Protein AF-A0A7W0LQ30-F1 (afdb_monomer_lite)

Structure (mmCIF, N/CA/C/O backbone):
data_AF-A0A7W0LQ30-F1
#
_entry.id   AF-A0A7W0LQ30-F1
#
loop_
_atom_site.group_PDB
_atom_site.id
_atom_site.type_symbol
_atom_site.label_atom_id
_atom_site.label_alt_id
_atom_site.label_comp_id
_atom_site.label_asym_id
_atom_site.label_entity_id
_atom_site.label_seq_id
_atom_site.pdbx_PDB_ins_code
_atom_site.Cartn_x
_atom_site.Cartn_y
_atom_site.Cartn_z
_atom_site.occupancy
_atom_site.B_iso_or_equiv
_atom_site.auth_seq_id
_atom_site.auth_comp_id
_atom_site.auth_asym_id
_atom_site.auth_atom_id
_atom_site.pdbx_PDB_model_num
ATOM 1 N N . MET A 1 1 ? -20.962 -9.482 5.227 1.00 60.53 1 MET A N 1
ATOM 2 C CA . MET A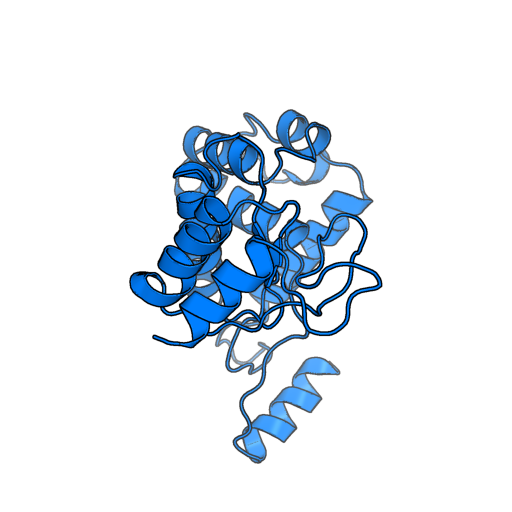 1 1 ? -21.594 -10.807 5.465 1.00 60.53 1 MET A CA 1
ATOM 3 C C . MET A 1 1 ? -21.021 -11.919 4.584 1.00 60.53 1 MET A C 1
ATOM 5 O O . MET A 1 1 ? -20.626 -12.926 5.150 1.00 60.53 1 MET A O 1
ATOM 9 N N . LEU A 1 2 ? -20.911 -11.762 3.255 1.00 69.75 2 LEU A N 1
ATOM 10 C CA . LEU A 1 2 ? -20.383 -12.829 2.376 1.00 69.75 2 LEU A CA 1
ATOM 11 C C . LEU A 1 2 ? -18.921 -13.218 2.670 1.00 69.75 2 LEU A C 1
ATOM 13 O O . LEU A 1 2 ? -18.621 -14.404 2.761 1.00 69.75 2 LEU A O 1
ATOM 17 N N . LEU A 1 3 ? -18.034 -12.238 2.892 1.00 77.44 3 LEU A N 1
ATOM 18 C CA . LEU A 1 3 ? -16.616 -12.509 3.174 1.00 77.44 3 LEU A CA 1
ATOM 19 C C . LEU A 1 3 ? -16.414 -13.302 4.477 1.00 77.44 3 LEU A C 1
ATOM 21 O O . LEU A 1 3 ? -15.612 -14.227 4.512 1.00 77.44 3 LEU A O 1
ATOM 25 N N . ARG A 1 4 ? -17.193 -12.994 5.523 1.00 88.50 4 ARG A N 1
ATOM 26 C CA . ARG A 1 4 ? -17.142 -13.726 6.796 1.00 88.50 4 ARG A CA 1
ATOM 27 C C . ARG A 1 4 ? -17.578 -15.177 6.634 1.00 88.50 4 ARG A C 1
ATOM 29 O O . ARG A 1 4 ? -16.852 -16.057 7.060 1.00 88.50 4 ARG A O 1
ATOM 36 N N . ALA A 1 5 ? -18.701 -15.427 5.959 1.00 90.25 5 ALA A N 1
ATOM 37 C CA . ALA A 1 5 ? -19.179 -16.791 5.743 1.00 90.25 5 ALA A CA 1
ATOM 38 C C . ALA A 1 5 ? -18.149 -17.656 4.991 1.00 90.25 5 ALA A C 1
ATOM 40 O O . ALA A 1 5 ? -17.922 -18.806 5.358 1.00 90.25 5 ALA A O 1
ATOM 41 N N . ALA A 1 6 ? -17.489 -17.095 3.971 1.00 89.81 6 ALA A N 1
ATOM 42 C CA . ALA A 1 6 ? -16.410 -17.784 3.265 1.00 89.81 6 ALA A CA 1
ATOM 43 C C . ALA A 1 6 ? -15.193 -18.036 4.175 1.00 89.81 6 ALA A C 1
ATOM 45 O O . ALA A 1 6 ? -14.656 -19.145 4.184 1.00 89.81 6 ALA A O 1
ATOM 46 N N . ALA A 1 7 ? -14.794 -17.037 4.969 1.00 92.44 7 ALA A N 1
ATOM 47 C CA . ALA A 1 7 ? -13.693 -17.166 5.917 1.00 92.44 7 ALA A CA 1
ATOM 48 C C . ALA A 1 7 ? -13.980 -18.221 7.000 1.00 92.44 7 ALA A C 1
ATOM 50 O O . ALA A 1 7 ? -13.115 -19.035 7.305 1.00 92.44 7 ALA A O 1
ATOM 51 N N . ASP A 1 8 ? -15.201 -18.270 7.535 1.00 92.62 8 ASP A N 1
ATOM 52 C CA . ASP A 1 8 ? -15.619 -19.257 8.535 1.00 92.62 8 ASP A CA 1
ATOM 53 C C . ASP A 1 8 ? -15.497 -20.688 7.988 1.00 92.62 8 ASP A C 1
ATOM 55 O O . ASP A 1 8 ? -14.924 -21.561 8.642 1.00 92.62 8 ASP A O 1
ATOM 59 N N . VAL A 1 9 ? -15.972 -20.928 6.758 1.00 94.69 9 VAL A N 1
ATOM 60 C CA . VAL A 1 9 ? -15.846 -22.237 6.095 1.00 94.69 9 VAL A CA 1
ATOM 61 C C . VAL A 1 9 ? -14.379 -22.620 5.914 1.00 94.69 9 VAL A C 1
ATOM 63 O O . VAL A 1 9 ? -13.991 -23.738 6.253 1.00 94.69 9 VAL A O 1
ATOM 66 N N . ALA A 1 10 ? -13.553 -21.706 5.410 1.00 94.94 10 ALA A N 1
ATOM 67 C CA . ALA A 1 10 ? -12.134 -21.966 5.204 1.00 94.94 10 ALA A CA 1
ATOM 68 C C . ALA A 1 10 ? -11.396 -22.245 6.526 1.00 94.94 10 ALA A C 1
ATOM 70 O O . ALA A 1 10 ? -10.619 -23.197 6.595 1.00 94.94 10 ALA A O 1
ATOM 71 N N . ASN A 1 11 ? -11.716 -21.522 7.604 1.00 93.12 11 ASN A N 1
ATOM 72 C CA . ASN A 1 11 ? -11.158 -21.770 8.934 1.00 93.12 11 ASN A CA 1
ATOM 73 C C . ASN A 1 11 ? -11.542 -23.151 9.488 1.00 93.12 11 ASN A C 1
ATOM 75 O O . ASN A 1 11 ? -10.683 -23.846 10.034 1.00 93.12 11 ASN A O 1
ATOM 79 N N . VAL A 1 12 ? -12.789 -23.606 9.296 1.00 95.69 12 VAL A N 1
ATOM 80 C CA . VAL A 1 12 ? -13.204 -24.983 9.645 1.00 95.69 12 VAL A CA 1
ATOM 81 C C . VAL A 1 12 ? -12.373 -26.020 8.881 1.00 95.69 12 VAL A C 1
ATOM 83 O O . VAL A 1 12 ? -12.000 -27.051 9.441 1.00 95.69 12 VAL A O 1
ATOM 86 N N . GLN A 1 13 ? -12.034 -25.728 7.624 1.00 96.88 13 GLN A N 1
ATOM 87 C CA . GLN A 1 13 ? -11.177 -26.571 6.784 1.00 96.88 13 GLN A CA 1
ATOM 88 C C . GLN A 1 13 ? -9.672 -26.354 7.021 1.00 96.88 13 GLN A C 1
ATOM 90 O O . GLN A 1 13 ? -8.858 -27.004 6.368 1.00 96.88 13 GLN A O 1
ATOM 95 N N . LYS A 1 14 ? -9.285 -25.472 7.956 1.00 95.94 14 LYS A N 1
ATOM 96 C CA . LYS A 1 14 ? -7.890 -25.079 8.230 1.00 95.94 14 LYS A CA 1
ATOM 97 C C . LYS A 1 14 ? -7.154 -24.539 6.996 1.00 95.94 14 LYS A C 1
ATOM 99 O O . LYS A 1 14 ? -5.944 -24.714 6.864 1.00 95.94 14 LYS A O 1
ATOM 104 N N . VAL A 1 15 ? -7.884 -23.892 6.093 1.00 96.06 15 VAL A N 1
ATOM 105 C CA . VAL A 1 15 ? -7.336 -23.226 4.911 1.00 96.06 15 VAL A CA 1
ATOM 106 C C . VAL A 1 15 ? -7.083 -21.758 5.262 1.00 96.06 15 VAL A C 1
ATOM 108 O O . VAL A 1 15 ? -8.028 -21.086 5.678 1.00 96.06 15 VAL A O 1
ATOM 111 N N . PRO A 1 16 ? -5.848 -21.242 5.108 1.00 93.94 16 PRO A N 1
ATOM 112 C CA . PRO A 1 16 ? -5.571 -19.826 5.312 1.00 93.94 16 PRO A CA 1
ATOM 113 C C . PRO A 1 16 ? -6.387 -18.938 4.370 1.00 93.94 16 PRO A C 1
ATOM 115 O O . PRO A 1 16 ? -6.557 -19.256 3.193 1.00 93.94 16 PRO A O 1
ATOM 118 N N . VAL A 1 17 ? -6.867 -17.807 4.883 1.00 94.00 17 VAL A N 1
ATOM 119 C CA . VAL A 1 17 ? -7.739 -16.877 4.150 1.00 94.00 17 VAL A CA 1
ATOM 120 C C . VAL A 1 17 ? -7.108 -15.500 4.091 1.00 94.00 17 VAL A C 1
ATOM 122 O O . VAL A 1 17 ? -6.544 -15.017 5.073 1.00 94.00 17 VAL A O 1
ATOM 125 N N . THR A 1 18 ? -7.269 -14.835 2.957 1.00 94.88 18 THR A N 1
ATOM 126 C CA . THR A 1 18 ? -6.961 -13.417 2.806 1.00 94.88 18 THR A CA 1
ATOM 127 C C . THR A 1 18 ? -8.041 -12.722 1.977 1.00 94.88 18 THR A C 1
ATOM 129 O O . THR A 1 18 ? -8.907 -13.377 1.391 1.00 94.88 18 THR A O 1
ATOM 132 N N . ASN A 1 19 ? -8.036 -11.392 1.968 1.00 93.75 19 ASN A N 1
ATOM 133 C CA . ASN A 1 19 ? -8.879 -10.591 1.087 1.00 93.75 19 ASN A CA 1
ATOM 134 C C . ASN A 1 19 ? -8.366 -10.633 -0.363 1.00 93.75 19 ASN A C 1
ATOM 136 O O . ASN A 1 19 ? -7.244 -11.044 -0.637 1.00 93.75 19 ASN A O 1
ATOM 140 N N . GLY A 1 20 ? -9.173 -10.144 -1.305 1.00 91.19 20 GLY A N 1
ATOM 141 C CA . GLY A 1 20 ? -8.806 -10.126 -2.726 1.00 91.19 20 GLY A CA 1
ATOM 142 C C . GLY A 1 20 ? -7.646 -9.196 -3.101 1.00 91.19 20 GLY A C 1
ATOM 143 O O . GLY A 1 20 ? -7.251 -9.214 -4.256 1.00 91.19 20 GLY A O 1
ATOM 144 N N . GLY A 1 21 ? -7.110 -8.422 -2.151 1.00 93.75 21 GLY A N 1
ATOM 145 C CA . GLY A 1 21 ? -6.163 -7.336 -2.402 1.00 93.75 21 GLY A CA 1
ATOM 146 C C . GLY A 1 21 ? -6.746 -5.970 -2.085 1.00 93.75 21 GLY A C 1
ATOM 147 O O . GLY A 1 21 ? -7.850 -5.649 -2.517 1.00 93.75 21 GLY A O 1
ATOM 148 N N . ILE A 1 22 ? -6.041 -5.182 -1.277 1.00 95.69 22 ILE A N 1
ATOM 149 C CA . ILE A 1 22 ? -6.306 -3.748 -1.140 1.00 95.69 22 ILE A CA 1
ATOM 150 C C . ILE A 1 22 ? -5.388 -3.027 -2.126 1.00 95.69 22 ILE A C 1
ATOM 152 O O . ILE A 1 22 ? -4.166 -3.124 -2.008 1.00 95.69 22 ILE A O 1
ATOM 156 N N . ASP A 1 23 ? -5.977 -2.304 -3.078 1.00 94.12 23 ASP A N 1
ATOM 157 C CA . ASP A 1 23 ? -5.233 -1.518 -4.064 1.00 94.12 23 ASP A CA 1
ATOM 158 C C . ASP A 1 23 ? -4.270 -0.517 -3.400 1.00 94.12 23 ASP A C 1
ATOM 160 O O . ASP A 1 23 ? -4.530 0.000 -2.309 1.00 94.12 23 ASP A O 1
ATOM 164 N N . ARG A 1 24 ? -3.201 -0.144 -4.119 1.00 92.88 24 ARG A N 1
ATOM 165 C CA . ARG A 1 24 ? -2.180 0.812 -3.652 1.00 92.88 24 ARG A CA 1
ATOM 166 C C . ARG A 1 24 ? -2.768 2.131 -3.136 1.00 92.88 24 ARG A C 1
ATOM 168 O O . ARG A 1 24 ? -2.352 2.626 -2.095 1.00 92.88 24 ARG A O 1
ATOM 175 N N . GLN A 1 25 ? -3.728 2.720 -3.855 1.00 95.00 25 GLN A N 1
ATOM 176 C CA . GLN A 1 25 ? -4.285 4.030 -3.494 1.00 95.00 25 GLN A CA 1
ATOM 177 C C . GLN A 1 25 ? -5.007 4.022 -2.130 1.00 95.00 25 GLN A C 1
ATOM 179 O O . GLN A 1 25 ? -4.651 4.846 -1.287 1.00 95.00 25 GLN A O 1
ATOM 184 N N . PRO A 1 26 ? -6.018 3.166 -1.876 1.00 97.00 26 PRO A N 1
ATOM 185 C CA . PRO A 1 26 ? -6.699 3.153 -0.585 1.00 97.00 26 PRO A CA 1
ATOM 186 C C . PRO A 1 26 ? -5.778 2.782 0.580 1.00 97.00 26 PRO A C 1
ATOM 188 O O . PRO A 1 26 ? -5.894 3.414 1.629 1.00 97.00 26 PRO A O 1
ATOM 191 N N . ILE A 1 27 ? -4.841 1.835 0.407 1.00 97.50 27 ILE A N 1
ATOM 192 C CA . ILE A 1 27 ? -3.918 1.494 1.497 1.00 97.50 27 ILE A CA 1
ATOM 193 C C . ILE A 1 27 ? -2.959 2.647 1.805 1.00 97.50 27 ILE A C 1
ATOM 195 O O . ILE A 1 27 ? -2.804 3.005 2.967 1.00 97.50 27 ILE A O 1
ATOM 199 N N . ALA A 1 28 ? -2.404 3.306 0.783 1.00 97.31 28 ALA A N 1
ATOM 200 C CA . ALA A 1 28 ? -1.516 4.446 0.980 1.00 97.31 28 ALA A CA 1
ATOM 201 C C . ALA A 1 28 ? -2.232 5.634 1.646 1.00 97.31 28 ALA 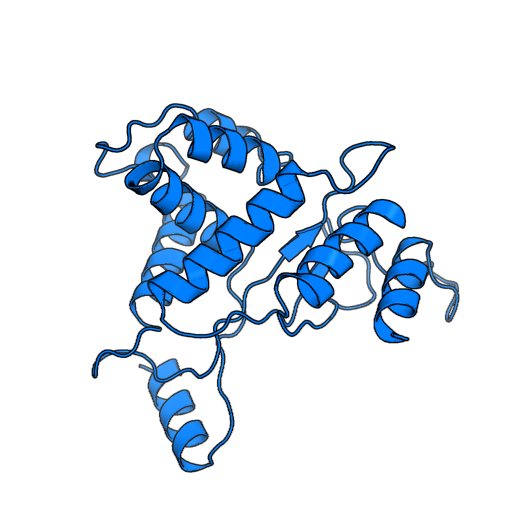A C 1
ATOM 203 O O . ALA A 1 28 ? -1.655 6.288 2.509 1.00 97.31 28 ALA A O 1
ATOM 204 N N . LEU A 1 29 ? -3.496 5.906 1.302 1.00 98.31 29 LEU A N 1
ATOM 205 C CA . LEU A 1 29 ? -4.273 6.969 1.955 1.00 98.31 29 LEU A CA 1
ATOM 206 C C . LEU A 1 29 ? -4.561 6.660 3.430 1.00 98.31 29 LEU A C 1
ATOM 208 O O . LEU A 1 29 ? -4.448 7.549 4.275 1.00 98.31 29 LEU A O 1
ATOM 212 N N . ALA A 1 30 ? -4.879 5.405 3.751 1.00 98.25 30 ALA A N 1
ATOM 213 C CA . ALA A 1 30 ? -5.071 4.967 5.129 1.00 98.25 30 ALA A CA 1
ATOM 214 C C . ALA A 1 30 ? -3.762 5.052 5.939 1.00 98.25 30 ALA A C 1
ATOM 216 O O . ALA A 1 30 ? -3.756 5.617 7.034 1.00 98.25 30 ALA A O 1
ATOM 217 N N . THR A 1 31 ? -2.638 4.596 5.372 1.00 98.56 31 THR A N 1
ATOM 218 C CA . THR A 1 31 ? -1.304 4.726 5.981 1.00 98.56 31 THR A CA 1
ATOM 219 C C . THR A 1 31 ? -0.929 6.188 6.202 1.00 98.56 31 THR A C 1
ATOM 221 O O . THR A 1 31 ? -0.510 6.551 7.297 1.00 98.56 31 THR A O 1
ATOM 224 N N . TRP A 1 32 ? -1.137 7.057 5.209 1.00 98.50 32 TRP A N 1
ATOM 225 C CA . TRP A 1 32 ? -0.911 8.494 5.357 1.00 98.50 32 TRP A CA 1
ATOM 226 C C . TRP A 1 32 ? -1.719 9.081 6.520 1.00 98.50 32 TRP A C 1
ATOM 228 O O . TRP A 1 32 ? -1.193 9.855 7.321 1.00 98.50 32 TRP A O 1
ATOM 238 N N . ASN A 1 33 ? -2.993 8.702 6.642 1.00 98.38 33 ASN A N 1
ATOM 239 C CA . ASN A 1 33 ? -3.859 9.199 7.703 1.00 98.38 33 ASN A CA 1
ATOM 240 C C . ASN A 1 33 ? -3.419 8.718 9.088 1.00 98.38 33 ASN A C 1
ATOM 242 O O . ASN A 1 33 ? -3.555 9.454 10.068 1.00 98.38 33 ASN A O 1
ATOM 246 N N . ASP A 1 34 ? -2.902 7.495 9.187 1.00 98.12 34 ASP A N 1
ATOM 247 C CA . ASP A 1 34 ? -2.256 7.017 10.401 1.00 98.12 34 ASP A CA 1
ATOM 248 C C . ASP A 1 34 ? -1.011 7.839 10.730 1.00 98.12 34 ASP A C 1
ATOM 250 O O . ASP A 1 34 ? -0.993 8.496 11.770 1.00 98.12 34 ASP A O 1
ATOM 254 N N . LEU A 1 35 ? -0.048 7.922 9.807 1.00 98.50 35 LEU A N 1
ATOM 255 C CA . LEU A 1 35 ? 1.189 8.691 9.970 1.00 98.50 35 LEU A CA 1
ATOM 256 C C . LEU A 1 35 ? 0.914 10.134 10.395 1.00 98.50 35 LEU A C 1
ATOM 258 O O . LEU A 1 35 ? 1.534 10.637 11.333 1.00 98.50 35 LEU A O 1
ATOM 262 N N . ARG A 1 36 ? -0.060 10.792 9.757 1.00 98.12 36 ARG A N 1
ATOM 263 C CA . ARG A 1 36 ? -0.469 12.158 10.094 1.00 98.12 36 ARG A CA 1
ATOM 264 C C . ARG A 1 36 ? -0.884 12.258 11.562 1.00 98.12 36 ARG A C 1
ATOM 266 O O . ARG A 1 36 ? -0.475 13.200 12.236 1.00 98.12 36 ARG A O 1
ATOM 273 N N . ARG A 1 37 ? -1.680 11.304 12.059 1.00 97.44 37 ARG A N 1
ATOM 274 C CA . ARG A 1 37 ? -2.207 11.290 13.435 1.00 97.44 37 ARG A CA 1
ATOM 275 C C . ARG A 1 37 ? -1.172 10.849 14.471 1.00 97.44 37 ARG A C 1
ATOM 277 O O . ARG A 1 37 ? -1.201 11.359 15.587 1.00 97.44 37 ARG A O 1
ATOM 284 N N . THR A 1 38 ? -0.291 9.911 14.127 1.00 97.50 38 THR A N 1
ATOM 285 C CA . THR A 1 38 ? 0.595 9.223 15.084 1.00 97.50 38 THR A CA 1
ATOM 286 C C . THR A 1 38 ? 2.025 9.759 15.080 1.00 97.50 38 THR A C 1
ATOM 288 O O . THR A 1 38 ? 2.671 9.794 16.126 1.00 97.50 38 THR A O 1
ATOM 291 N N . ARG A 1 39 ? 2.522 10.211 13.924 1.00 97.50 39 ARG A N 1
ATOM 292 C CA . ARG A 1 39 ? 3.910 10.667 13.717 1.00 97.50 39 ARG A CA 1
ATOM 293 C C . ARG A 1 39 ? 4.018 12.127 13.266 1.00 97.50 39 ARG A C 1
ATOM 295 O O . ARG A 1 39 ? 5.113 12.684 13.268 1.00 97.50 39 ARG A O 1
ATOM 302 N N . GLY A 1 40 ? 2.889 12.759 12.953 1.00 96.44 40 GLY A N 1
ATOM 303 C CA . GLY A 1 40 ? 2.782 14.176 12.616 1.00 96.44 40 GLY A CA 1
ATOM 304 C C . GLY A 1 40 ? 2.820 14.462 11.114 1.00 96.44 40 GLY A C 1
ATOM 305 O O . GLY A 1 40 ? 3.181 13.621 10.293 1.00 96.44 40 GLY A O 1
ATOM 306 N N . THR A 1 41 ? 2.440 15.690 10.754 1.00 97.50 41 THR A N 1
ATOM 307 C CA . THR A 1 41 ? 2.225 16.106 9.358 1.00 97.50 41 THR A CA 1
ATOM 308 C C . THR A 1 41 ? 3.473 16.013 8.487 1.00 97.50 41 THR A C 1
ATOM 310 O O . THR A 1 41 ? 3.352 15.594 7.350 1.00 97.50 41 THR A O 1
ATOM 313 N N . ALA A 1 42 ? 4.666 16.331 9.002 1.00 97.12 42 ALA A N 1
ATOM 314 C CA . ALA A 1 42 ? 5.888 16.288 8.191 1.00 97.12 42 ALA A CA 1
ATOM 315 C C . ALA A 1 42 ? 6.187 14.873 7.659 1.00 97.12 42 ALA A C 1
ATOM 317 O O . ALA A 1 42 ? 6.391 14.698 6.464 1.00 97.12 42 ALA A O 1
ATOM 318 N N . VAL A 1 43 ? 6.111 13.855 8.527 1.00 96.88 43 VAL A N 1
ATOM 319 C CA . VAL A 1 43 ? 6.311 12.446 8.136 1.00 96.88 43 VAL A CA 1
ATOM 320 C C . VAL A 1 43 ? 5.242 12.002 7.136 1.00 96.88 43 VAL A C 1
ATOM 322 O O . VAL A 1 43 ? 5.532 11.299 6.172 1.00 96.88 43 VAL A O 1
ATOM 325 N N . ALA A 1 44 ? 3.997 12.425 7.350 1.00 97.81 44 ALA A N 1
ATOM 326 C CA . ALA A 1 44 ? 2.904 12.115 6.440 1.00 97.81 44 ALA A CA 1
ATOM 327 C C . ALA A 1 44 ? 3.092 12.788 5.066 1.00 97.81 44 ALA A C 1
ATOM 329 O O . ALA A 1 44 ? 2.838 12.172 4.034 1.00 97.81 44 ALA A O 1
ATOM 330 N N . ASP A 1 45 ? 3.567 14.030 5.026 1.00 96.69 45 ASP A N 1
ATOM 331 C CA . ASP A 1 45 ? 3.824 14.755 3.782 1.00 96.69 45 ASP A CA 1
ATOM 332 C C . ASP A 1 45 ? 4.967 14.115 2.981 1.00 96.69 45 ASP A C 1
ATOM 334 O O . ASP A 1 45 ? 4.828 13.939 1.768 1.00 96.69 45 ASP A O 1
ATOM 338 N N . ASP A 1 46 ? 6.042 13.685 3.649 1.00 95.00 46 ASP A N 1
ATOM 339 C CA . ASP A 1 46 ? 7.139 12.937 3.019 1.00 95.00 46 ASP A CA 1
ATOM 340 C C . ASP A 1 46 ? 6.631 11.621 2.406 1.00 95.00 46 ASP A C 1
ATOM 342 O O . ASP A 1 46 ? 6.949 11.290 1.259 1.00 95.00 46 ASP A O 1
ATOM 346 N N . PHE A 1 47 ? 5.749 10.913 3.118 1.00 95.94 47 PHE A N 1
ATOM 347 C CA . PHE A 1 47 ? 5.093 9.714 2.601 1.00 95.94 47 PHE A CA 1
ATOM 348 C C . PHE A 1 47 ? 4.262 10.004 1.337 1.00 95.94 47 PHE A C 1
ATOM 350 O O . PHE A 1 47 ? 4.361 9.264 0.356 1.00 95.94 47 PHE A O 1
ATOM 357 N N . LEU A 1 48 ? 3.486 11.100 1.294 1.00 95.06 48 LEU A N 1
ATOM 358 C CA . LEU A 1 48 ? 2.728 11.481 0.087 1.00 95.06 48 LEU A CA 1
ATOM 359 C C . LEU A 1 48 ? 3.641 11.728 -1.117 1.00 95.06 48 LEU A C 1
ATOM 361 O O . LEU A 1 48 ? 3.259 11.417 -2.247 1.00 95.06 48 LEU A O 1
ATOM 365 N N . VAL A 1 49 ? 4.817 12.322 -0.890 1.00 91.38 49 VAL A N 1
ATOM 366 C CA . VAL A 1 49 ? 5.801 12.583 -1.948 1.00 91.38 49 VAL A CA 1
ATOM 367 C C . VAL A 1 49 ? 6.309 11.277 -2.553 1.00 91.38 49 VAL A C 1
ATOM 369 O O . VAL A 1 49 ? 6.452 11.213 -3.774 1.00 91.38 49 VAL A O 1
ATOM 372 N N . ALA A 1 50 ? 6.541 10.255 -1.728 1.00 89.56 50 ALA A N 1
ATOM 373 C CA . ALA A 1 50 ? 6.952 8.936 -2.193 1.00 89.56 50 ALA A CA 1
ATOM 374 C C . ALA A 1 50 ? 5.827 8.231 -2.970 1.00 89.56 50 ALA A C 1
ATOM 376 O O . ALA A 1 50 ? 6.021 7.773 -4.092 1.00 89.56 50 ALA A O 1
ATOM 377 N N . VAL A 1 51 ? 4.614 8.180 -2.410 1.00 90.69 51 VAL A N 1
ATOM 378 C CA . VAL A 1 51 ? 3.574 7.272 -2.923 1.00 90.69 51 VAL A CA 1
ATOM 379 C C . VAL A 1 51 ? 2.655 7.854 -4.001 1.00 90.69 51 VAL A C 1
ATOM 381 O O . VAL A 1 51 ? 2.053 7.093 -4.759 1.00 90.69 51 VAL A O 1
ATOM 384 N N . PHE A 1 52 ? 2.526 9.181 -4.085 1.00 90.88 52 PHE A N 1
ATOM 385 C CA . PHE A 1 52 ? 1.635 9.871 -5.030 1.00 90.88 52 PHE A CA 1
ATOM 386 C C . PHE A 1 52 ? 2.399 10.765 -6.017 1.00 90.88 52 PHE A C 1
ATOM 388 O O . PHE A 1 52 ? 1.874 11.781 -6.482 1.00 90.88 52 PHE A O 1
ATOM 395 N N . ASP A 1 53 ? 3.614 10.358 -6.381 1.00 84.06 53 ASP A N 1
ATOM 396 C CA . ASP A 1 53 ? 4.432 10.914 -7.468 1.00 84.06 53 ASP A CA 1
ATOM 397 C C . ASP A 1 53 ? 3.633 11.102 -8.774 1.00 84.06 53 ASP A C 1
ATOM 399 O O . ASP A 1 53 ? 3.554 12.210 -9.314 1.00 84.06 53 ASP A O 1
ATOM 403 N N . LYS A 1 54 ? 2.926 10.055 -9.211 1.00 81.88 54 LYS A N 1
ATOM 404 C CA . LYS A 1 54 ? 2.090 10.030 -10.423 1.00 81.88 54 LYS A CA 1
ATOM 405 C C . LYS A 1 54 ? 0.662 10.529 -10.195 1.00 81.88 54 LYS A C 1
ATOM 407 O O . LYS A 1 54 ? -0.174 10.477 -11.092 1.00 81.88 54 LYS A O 1
ATOM 412 N N . SER A 1 55 ? 0.348 11.009 -8.993 1.00 87.25 55 SER A N 1
ATOM 413 C CA . SER A 1 55 ? -0.966 11.552 -8.620 1.00 87.25 55 SER A CA 1
ATOM 414 C C . SER A 1 55 ? -0.822 12.890 -7.885 1.00 87.25 55 SER A C 1
ATOM 416 O O . SER A 1 55 ? -1.289 13.033 -6.749 1.00 87.25 55 SER A O 1
ATOM 418 N N . PRO A 1 56 ? -0.225 13.916 -8.528 1.00 88.44 56 PRO A N 1
ATOM 419 C CA . PRO A 1 56 ? 0.122 15.174 -7.868 1.00 88.44 56 PRO A CA 1
ATOM 420 C C . PRO A 1 56 ? -1.090 15.900 -7.271 1.00 88.44 56 PRO A C 1
ATOM 422 O O . PRO A 1 56 ? -0.942 16.600 -6.276 1.00 88.44 56 PRO A O 1
ATOM 425 N N . GLY A 1 57 ? -2.294 15.699 -7.822 1.00 95.12 57 GLY A N 1
ATOM 426 C CA . GLY A 1 57 ? -3.529 16.261 -7.269 1.00 95.12 57 GLY A CA 1
ATOM 427 C C . GLY A 1 57 ? -3.868 15.740 -5.867 1.00 95.12 57 GLY A C 1
ATOM 428 O O . GLY A 1 57 ? -4.276 16.529 -5.022 1.00 95.12 57 GLY A O 1
ATOM 429 N N . ILE A 1 58 ? -3.656 14.444 -5.597 1.00 96.19 58 ILE A N 1
ATOM 430 C CA . ILE A 1 58 ? -3.855 13.861 -4.257 1.00 96.19 58 ILE A CA 1
ATOM 431 C C . ILE A 1 58 ? -2.794 14.403 -3.302 1.00 96.19 58 ILE A C 1
ATOM 433 O O . ILE A 1 58 ? -3.133 14.863 -2.214 1.00 96.19 58 ILE A O 1
ATOM 437 N N . ARG A 1 59 ? -1.525 14.409 -3.733 1.00 95.12 59 ARG A N 1
ATOM 438 C CA . ARG A 1 59 ? -0.414 14.945 -2.940 1.00 95.12 59 ARG A CA 1
ATOM 439 C C . ARG A 1 59 ? -0.690 16.387 -2.516 1.00 95.12 59 ARG A C 1
ATOM 441 O O . ARG A 1 59 ? -0.757 16.664 -1.329 1.00 95.12 59 ARG A O 1
ATOM 448 N N . THR A 1 60 ? -0.924 17.285 -3.474 1.00 97.06 60 THR A N 1
ATOM 449 C CA . THR A 1 60 ? -1.170 18.709 -3.202 1.00 97.06 60 THR A CA 1
ATOM 450 C C . THR A 1 60 ? -2.390 18.941 -2.314 1.00 97.06 60 THR A C 1
ATOM 452 O O . THR A 1 60 ? -2.364 19.848 -1.490 1.00 97.06 60 THR A O 1
ATOM 455 N N . ALA A 1 61 ? -3.446 18.142 -2.467 1.00 97.62 61 ALA A N 1
ATOM 456 C CA . ALA A 1 61 ? -4.642 18.259 -1.642 1.00 97.62 61 ALA A CA 1
ATOM 457 C C . ALA A 1 61 ? -4.401 17.908 -0.165 1.00 97.62 61 ALA A C 1
ATOM 459 O O . ALA A 1 61 ? -5.029 18.502 0.709 1.00 97.62 61 ALA A O 1
ATOM 460 N N . LEU A 1 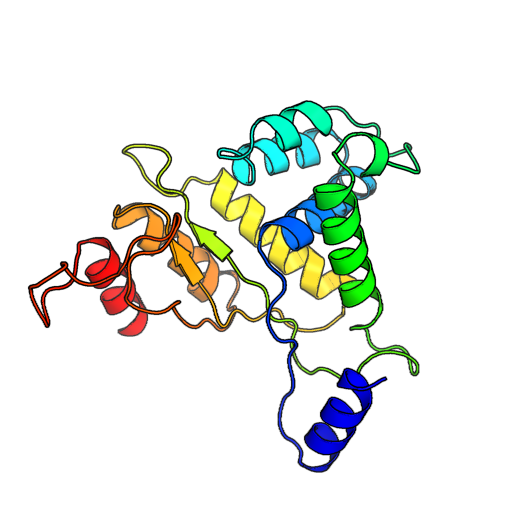62 ? -3.529 16.933 0.104 1.00 98.19 62 LEU A N 1
ATOM 461 C CA . LEU A 1 62 ? -3.328 16.373 1.441 1.00 98.19 62 LEU A CA 1
ATOM 462 C C . LEU A 1 62 ? -2.093 16.926 2.166 1.00 98.19 62 LEU A C 1
ATOM 464 O O . LEU A 1 62 ? -2.029 16.832 3.391 1.00 98.19 62 LEU A O 1
ATOM 468 N N . THR A 1 63 ? -1.141 17.531 1.449 1.00 98.00 63 THR A N 1
ATOM 469 C CA . THR A 1 63 ? 0.039 18.155 2.062 1.00 98.00 63 THR A CA 1
ATOM 470 C C . THR A 1 63 ? -0.364 19.208 3.093 1.00 98.00 63 THR A C 1
ATOM 472 O O . THR A 1 63 ? -1.154 20.110 2.807 1.00 98.00 63 THR A O 1
ATOM 475 N N . GLY A 1 64 ? 0.207 19.125 4.294 1.00 97.94 64 GLY A N 1
ATOM 476 C CA . GLY A 1 64 ? -0.022 20.105 5.352 1.00 97.94 64 GLY A CA 1
ATOM 477 C C . GLY A 1 64 ? -1.351 19.951 6.100 1.00 97.94 64 GLY A C 1
ATOM 478 O O . GLY A 1 64 ? -1.662 20.787 6.953 1.00 97.94 64 GLY A O 1
ATOM 479 N N . VAL A 1 65 ? -2.150 18.910 5.828 1.00 98.12 65 VAL A N 1
ATOM 480 C CA . VAL A 1 65 ? -3.383 18.662 6.590 1.00 98.12 65 VAL A CA 1
ATOM 481 C C . VAL A 1 65 ? -3.027 18.389 8.060 1.00 98.12 65 VAL A C 1
ATOM 483 O O . VAL A 1 65 ? -2.239 17.499 8.388 1.00 98.12 65 VAL A O 1
ATOM 486 N N . SER A 1 66 ? -3.610 19.186 8.964 1.00 97.31 66 SER A N 1
ATOM 487 C CA . SER A 1 66 ? -3.343 19.135 10.412 1.00 97.31 66 SER A CA 1
ATOM 488 C C . SER A 1 66 ? -3.683 17.762 10.989 1.00 97.31 66 SER A C 1
ATOM 490 O O . SER A 1 66 ? -4.760 17.289 10.653 1.00 97.31 66 SER A O 1
ATOM 492 N N . PRO A 1 67 ? -2.920 17.167 11.928 1.00 96.25 67 PRO A N 1
ATOM 493 C CA . PRO A 1 67 ? -3.257 15.892 12.583 1.00 96.25 67 PRO A CA 1
ATOM 494 C C . PRO A 1 67 ? -4.597 15.886 13.317 1.00 96.25 67 PRO A C 1
ATOM 496 O O . PRO A 1 67 ? -5.173 14.829 13.557 1.00 96.25 67 PRO A O 1
ATOM 499 N N . THR A 1 68 ? -5.095 17.071 13.669 1.00 96.38 68 THR A N 1
ATOM 500 C CA . THR A 1 68 ? -6.353 17.259 14.392 1.00 96.38 68 THR A CA 1
ATOM 501 C C . THR A 1 68 ? -7.560 17.480 13.483 1.00 96.38 68 THR A C 1
ATOM 503 O O . THR A 1 68 ? -8.666 17.592 14.005 1.00 96.38 68 THR A O 1
ATOM 506 N N . ASP A 1 69 ? -7.389 17.551 12.154 1.00 97.25 69 ASP A N 1
ATOM 507 C CA . ASP A 1 69 ? -8.536 17.630 11.240 1.00 97.25 69 ASP A CA 1
ATOM 508 C C . ASP A 1 69 ? -9.311 16.294 11.276 1.00 97.25 69 ASP A C 1
ATOM 510 O O . ASP A 1 69 ? -8.719 15.254 10.940 1.00 97.25 69 ASP A O 1
ATOM 514 N N . PRO A 1 70 ? -10.592 16.300 11.702 1.00 95.31 70 PRO A N 1
ATOM 515 C CA . PRO A 1 70 ? -11.395 15.090 11.843 1.00 95.31 70 PRO A CA 1
ATOM 516 C C . PRO A 1 70 ? -11.955 14.564 10.513 1.00 95.31 70 PRO A C 1
ATOM 518 O O . PRO A 1 70 ? -12.433 13.434 10.478 1.00 95.31 70 PRO A O 1
ATOM 521 N N . ASP A 1 71 ? -11.918 15.351 9.435 1.00 96.69 71 ASP A N 1
ATOM 522 C CA . ASP A 1 71 ? -12.456 14.986 8.121 1.00 96.69 71 ASP A CA 1
ATOM 523 C C . ASP A 1 71 ? -11.432 15.280 7.014 1.00 96.69 71 ASP A C 1
ATOM 525 O O . ASP A 1 71 ? -11.616 16.182 6.190 1.00 96.69 71 ASP A O 1
ATOM 529 N N . PRO A 1 72 ? -10.327 14.517 6.956 1.00 96.50 72 PRO A N 1
ATOM 530 C CA . PRO A 1 72 ? -9.306 14.727 5.939 1.00 96.50 72 PRO A CA 1
ATOM 531 C C . PRO A 1 72 ? -9.765 14.259 4.539 1.00 96.50 72 PRO A C 1
ATOM 533 O O . PRO A 1 72 ? -9.116 14.552 3.537 1.00 96.50 72 PRO A O 1
ATOM 536 N N . TYR A 1 73 ? -10.913 13.584 4.426 1.00 97.06 73 TYR A N 1
ATOM 537 C CA . TYR A 1 73 ? -11.470 13.148 3.145 1.00 97.06 73 TYR A CA 1
ATOM 538 C C . TYR A 1 73 ? -11.980 14.317 2.290 1.00 97.06 73 TYR A C 1
ATOM 540 O O . TYR A 1 73 ? -12.017 14.199 1.068 1.00 97.06 73 TYR A O 1
ATOM 548 N N . ARG A 1 74 ? -12.359 15.448 2.907 1.00 97.81 74 ARG A N 1
ATOM 549 C CA . ARG A 1 74 ? -12.904 16.631 2.207 1.00 97.81 74 ARG A CA 1
ATOM 550 C C . ARG A 1 74 ? -11.921 17.309 1.251 1.00 97.81 74 ARG A C 1
ATOM 552 O O . ARG A 1 74 ? -12.324 18.145 0.449 1.00 97.81 74 ARG A O 1
ATOM 559 N N . TYR A 1 75 ? -10.635 16.989 1.373 1.00 98.06 75 TYR A N 1
ATOM 560 C CA . TYR A 1 75 ? -9.571 17.569 0.559 1.00 98.06 75 TYR A CA 1
ATOM 561 C C . TYR A 1 75 ? -9.433 16.898 -0.810 1.00 98.06 75 TYR A C 1
ATOM 563 O O . TYR A 1 75 ? -8.888 17.493 -1.735 1.00 98.06 75 TYR A O 1
ATOM 571 N N . VAL A 1 76 ? -9.945 15.678 -0.970 1.00 98.00 76 VAL A N 1
ATOM 572 C CA . VAL A 1 76 ? -9.882 14.921 -2.224 1.00 98.00 76 VAL A CA 1
ATOM 573 C C . VAL A 1 76 ? -11.269 14.797 -2.852 1.00 98.00 76 VAL A C 1
ATOM 575 O O . VAL A 1 76 ? -12.287 15.032 -2.207 1.00 98.00 76 VAL A O 1
ATOM 578 N N . ASN A 1 77 ? -11.333 14.430 -4.134 1.00 97.44 77 ASN A N 1
ATOM 579 C CA . ASN A 1 77 ? -12.624 14.213 -4.790 1.00 97.44 77 ASN A CA 1
ATOM 580 C C . ASN A 1 77 ? -13.369 12.994 -4.210 1.00 97.44 77 ASN A C 1
ATOM 582 O O . ASN A 1 77 ? -12.757 12.079 -3.652 1.00 97.44 77 ASN A O 1
ATOM 586 N N . ASP A 1 78 ? -14.685 12.938 -4.430 1.00 97.88 78 ASP A N 1
ATOM 587 C CA . ASP A 1 78 ? -15.569 11.901 -3.879 1.00 97.88 78 ASP A CA 1
ATOM 588 C C . ASP A 1 78 ? -15.150 10.466 -4.218 1.00 97.88 78 ASP A C 1
ATOM 590 O O . ASP A 1 78 ? -15.375 9.545 -3.432 1.00 97.88 78 ASP A O 1
ATOM 594 N N . THR A 1 79 ? -14.544 10.248 -5.387 1.00 97.38 79 THR A N 1
ATOM 595 C CA . THR A 1 79 ? -14.089 8.915 -5.797 1.00 97.38 79 THR A CA 1
ATOM 596 C C . THR A 1 79 ? -12.881 8.470 -4.984 1.00 97.38 79 THR A C 1
ATOM 598 O O . THR A 1 79 ? -12.853 7.332 -4.515 1.00 97.38 79 THR A O 1
ATOM 601 N N . VAL A 1 80 ? -11.911 9.361 -4.773 1.00 97.19 80 VAL A N 1
ATOM 602 C CA . VAL A 1 80 ? -10.739 9.096 -3.928 1.00 97.19 80 VAL A CA 1
ATOM 603 C C . VAL A 1 80 ? -11.163 8.941 -2.468 1.00 97.19 80 VAL A C 1
ATOM 605 O O . VAL A 1 80 ? -10.775 7.963 -1.833 1.00 97.19 80 VAL A O 1
ATOM 608 N N . ALA A 1 81 ? -12.015 9.841 -1.966 1.00 98.12 81 ALA A N 1
ATOM 609 C CA . ALA A 1 81 ? -12.543 9.792 -0.603 1.00 98.12 81 ALA A CA 1
ATOM 610 C C . ALA A 1 81 ? -13.290 8.482 -0.318 1.00 98.12 81 ALA A C 1
ATOM 612 O O . ALA A 1 81 ? -13.087 7.871 0.727 1.00 98.12 81 ALA A O 1
ATOM 613 N N . ARG A 1 82 ? -14.138 8.021 -1.247 1.00 97.88 82 ARG A N 1
ATOM 614 C CA . ARG A 1 82 ? -14.848 6.740 -1.119 1.00 97.88 82 ARG A CA 1
ATOM 615 C C . ARG A 1 82 ? -13.882 5.562 -1.047 1.00 97.88 82 ARG A C 1
ATOM 617 O O . ARG A 1 82 ? -13.963 4.803 -0.095 1.00 97.88 82 ARG A O 1
ATOM 624 N N . ARG A 1 83 ? -12.937 5.451 -1.989 1.00 96.62 83 ARG A N 1
ATOM 625 C CA . ARG A 1 83 ? -11.944 4.360 -1.986 1.00 96.62 83 ARG A CA 1
ATOM 626 C C . ARG A 1 83 ? -11.142 4.323 -0.689 1.00 96.62 83 ARG A C 1
ATOM 628 O O . ARG A 1 83 ? -10.931 3.254 -0.133 1.00 96.62 83 ARG A O 1
ATOM 635 N N . TRP A 1 84 ? -10.715 5.484 -0.203 1.00 97.44 84 TRP A N 1
ATOM 636 C CA . TRP A 1 84 ? -10.011 5.590 1.070 1.00 97.44 84 TRP A CA 1
ATOM 637 C C . TRP A 1 84 ? -10.868 5.097 2.239 1.00 97.44 84 TRP A C 1
ATOM 639 O O . TRP A 1 84 ? -10.422 4.224 2.981 1.00 97.44 84 TRP A O 1
ATOM 649 N N . ARG A 1 85 ? -12.115 5.571 2.361 1.00 97.25 85 ARG A N 1
ATOM 650 C CA . ARG A 1 85 ? -13.039 5.092 3.402 1.00 97.25 85 ARG A CA 1
ATOM 651 C C . ARG A 1 85 ? -13.280 3.590 3.309 1.00 97.25 85 ARG A C 1
ATOM 653 O O . ARG A 1 85 ? -13.310 2.932 4.340 1.00 97.25 85 ARG A O 1
ATOM 660 N N . ASP A 1 86 ? -13.411 3.048 2.101 1.00 94.94 86 ASP A N 1
ATOM 661 C CA . ASP A 1 86 ? -13.561 1.607 1.893 1.00 94.94 86 ASP A CA 1
ATOM 662 C C . ASP A 1 86 ? -12.314 0.849 2.385 1.00 94.94 86 ASP A C 1
ATOM 664 O O . ASP A 1 86 ? -12.442 -0.165 3.065 1.00 94.94 86 ASP A O 1
ATOM 668 N N . GLY A 1 87 ? -11.109 1.363 2.116 1.00 95.50 87 GLY A N 1
ATOM 669 C CA . GLY A 1 87 ? -9.850 0.796 2.609 1.00 95.50 87 GLY A CA 1
ATOM 670 C C . GLY A 1 87 ? -9.764 0.756 4.136 1.00 95.50 87 GLY A C 1
ATOM 671 O O . GLY A 1 87 ? -9.506 -0.299 4.715 1.00 95.50 87 GLY A O 1
ATOM 672 N N . GLU A 1 88 ? -10.032 1.885 4.797 1.00 95.88 88 GLU A N 1
ATOM 673 C CA . GLU A 1 88 ? -10.041 1.968 6.265 1.00 95.88 88 GLU A CA 1
ATOM 674 C C . GLU A 1 88 ? -11.150 1.108 6.878 1.00 95.88 88 GLU A C 1
ATOM 676 O O . GLU A 1 88 ? -10.922 0.432 7.881 1.00 95.88 88 GLU A O 1
ATOM 681 N N . TYR A 1 89 ? -12.332 1.076 6.254 1.00 93.81 89 TYR A N 1
ATOM 682 C CA . TYR A 1 89 ? -13.433 0.216 6.677 1.00 93.81 89 TYR A CA 1
ATOM 683 C C . TYR A 1 89 ? -13.035 -1.261 6.630 1.00 93.81 89 TYR A C 1
ATOM 685 O O . TYR A 1 89 ? -13.293 -1.985 7.589 1.00 93.81 89 TYR A O 1
ATOM 693 N N . LEU A 1 90 ? -12.394 -1.718 5.549 1.00 93.19 90 LEU A N 1
ATOM 694 C CA . LEU A 1 90 ? -11.949 -3.107 5.428 1.00 93.19 90 LEU A CA 1
ATOM 695 C C . LEU A 1 90 ? -10.921 -3.462 6.506 1.00 93.19 90 LEU A C 1
ATOM 697 O O . LEU A 1 90 ? -11.107 -4.453 7.207 1.00 93.19 90 LEU A O 1
ATOM 701 N N . LEU A 1 91 ? -9.884 -2.637 6.682 1.00 95.06 91 LEU A N 1
ATOM 702 C CA . LEU A 1 91 ? -8.837 -2.873 7.682 1.00 95.06 91 LEU A CA 1
ATOM 703 C C . LEU A 1 91 ? -9.398 -2.921 9.106 1.00 95.06 91 LEU A C 1
ATOM 705 O O . LEU A 1 91 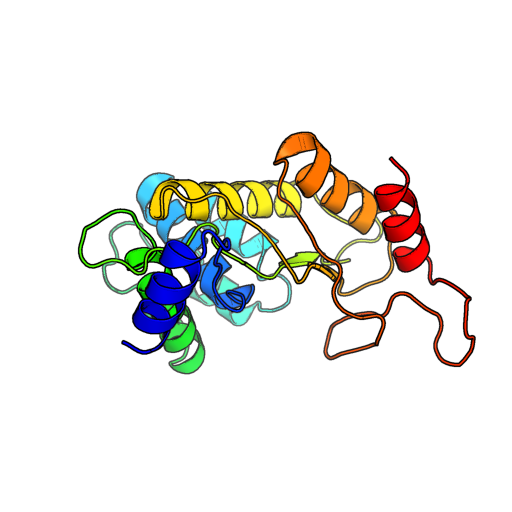? -9.041 -3.815 9.869 1.00 95.06 91 LEU A O 1
ATOM 709 N N . ALA A 1 92 ? -10.331 -2.025 9.437 1.00 93.50 92 ALA A N 1
ATOM 710 C CA . ALA A 1 92 ? -10.978 -1.998 10.745 1.00 93.50 92 ALA A CA 1
ATOM 711 C C . ALA A 1 92 ? -11.788 -3.269 11.063 1.00 93.50 92 ALA A C 1
ATOM 713 O O . ALA A 1 92 ? -12.061 -3.518 12.229 1.00 93.50 92 ALA A O 1
ATOM 714 N N . HIS A 1 93 ? -12.165 -4.065 10.055 1.00 93.44 93 HIS A N 1
ATOM 715 C CA . HIS A 1 93 ? -12.924 -5.312 10.223 1.00 93.44 93 HIS A CA 1
ATOM 716 C C . HIS A 1 93 ? -12.079 -6.572 9.978 1.00 93.44 93 HIS A C 1
ATOM 718 O O . HIS A 1 93 ? -12.625 -7.674 9.871 1.00 93.44 93 HIS A O 1
ATOM 724 N N . TYR A 1 94 ? -10.759 -6.431 9.846 1.00 93.62 94 TYR A N 1
ATOM 725 C CA . TYR A 1 94 ? -9.808 -7.536 9.675 1.00 93.62 94 TYR A CA 1
ATOM 726 C C . TYR A 1 94 ? -9.026 -7.860 10.952 1.00 93.62 94 TYR A C 1
ATOM 728 O O . TYR A 1 94 ? -8.066 -8.632 10.906 1.00 93.62 94 TYR A O 1
ATOM 736 N N . GLY A 1 95 ? -9.433 -7.276 12.078 1.00 85.56 95 GLY A N 1
ATOM 737 C CA . GLY A 1 95 ? -8.799 -7.437 13.375 1.00 85.56 95 GLY A CA 1
ATOM 738 C C . GLY A 1 95 ? -9.006 -8.811 14.021 1.00 85.56 95 GLY A C 1
ATOM 739 O O . GLY A 1 95 ? -9.065 -9.869 13.381 1.00 85.56 95 GLY A O 1
ATOM 740 N N . SER A 1 96 ? -9.036 -8.809 15.351 1.00 80.44 96 SER A N 1
ATOM 741 C CA . SER A 1 96 ? -9.226 -10.017 16.162 1.00 80.44 96 SER A CA 1
ATOM 742 C C . SER A 1 96 ? -10.457 -9.942 17.064 1.00 80.44 96 SER A C 1
ATOM 744 O O . SER A 1 96 ? -10.652 -10.833 17.893 1.00 80.44 96 SER A O 1
ATOM 746 N N . ASP A 1 97 ? -11.297 -8.918 16.903 1.00 85.94 97 ASP A N 1
ATOM 747 C CA . ASP A 1 97 ? -12.525 -8.799 17.674 1.00 85.94 97 ASP A CA 1
ATOM 748 C C . ASP A 1 97 ? -13.552 -9.849 17.210 1.00 85.94 97 ASP A C 1
ATOM 750 O O . ASP A 1 97 ? -13.589 -10.223 16.037 1.00 85.94 97 ASP A O 1
ATOM 754 N N . PRO A 1 98 ? -14.454 -10.334 18.087 1.00 79.75 98 PRO A N 1
ATOM 755 C CA . PRO A 1 98 ? -15.447 -11.356 17.723 1.00 79.75 98 PRO A CA 1
ATOM 756 C C . PRO A 1 98 ? -16.387 -10.987 16.554 1.00 79.75 98 PRO A C 1
ATOM 758 O O . PRO A 1 98 ? -17.064 -11.861 15.998 1.00 79.75 98 PRO A O 1
ATOM 761 N N . GLY A 1 99 ? -16.473 -9.696 16.214 1.00 84.00 99 GLY A N 1
ATOM 762 C CA . GLY A 1 99 ? -17.236 -9.165 15.082 1.00 84.00 99 GLY A CA 1
ATOM 763 C C . GLY A 1 99 ? -16.461 -9.101 13.763 1.00 84.00 99 GLY A C 1
ATOM 764 O O . GLY A 1 99 ? -17.092 -8.943 12.715 1.00 84.00 99 GLY A O 1
ATOM 765 N N . ASP A 1 100 ? -15.139 -9.261 13.804 1.00 91.56 100 ASP A N 1
ATOM 766 C CA . ASP A 1 100 ? -14.267 -9.137 12.643 1.00 91.56 100 ASP A CA 1
ATOM 767 C C . ASP A 1 100 ? -14.380 -10.337 11.703 1.00 91.56 100 ASP A C 1
ATOM 769 O O . ASP A 1 100 ? -14.872 -11.425 12.037 1.00 91.56 100 ASP A O 1
ATOM 773 N N . VAL A 1 101 ? -13.919 -10.127 10.474 1.00 91.81 101 VAL A N 1
ATOM 774 C CA . VAL A 1 101 ? -13.750 -11.189 9.491 1.00 91.81 101 VAL A CA 1
ATOM 775 C C . VAL A 1 101 ? -12.499 -11.986 9.877 1.00 91.81 101 VAL A C 1
ATOM 777 O O . VAL A 1 101 ? -11.410 -11.414 9.907 1.00 91.81 101 VAL A O 1
ATOM 780 N N . PRO A 1 102 ? -12.607 -13.304 10.130 1.00 92.44 102 PRO A N 1
ATOM 781 C CA . PRO A 1 102 ? -11.494 -14.106 10.629 1.00 92.44 102 PRO A CA 1
ATOM 782 C C . PRO A 1 102 ? -10.528 -14.494 9.499 1.00 92.44 102 PRO A C 1
ATOM 784 O O . PRO A 1 102 ? -10.402 -15.665 9.140 1.00 92.44 102 PRO A O 1
ATOM 787 N N . ILE A 1 103 ? -9.866 -13.506 8.901 1.00 94.00 103 ILE A N 1
ATOM 788 C CA . ILE A 1 103 ? -8.816 -13.728 7.904 1.00 94.00 103 ILE A CA 1
ATOM 789 C C . ILE A 1 103 ? -7.481 -14.062 8.580 1.00 94.00 103 ILE A C 1
ATOM 791 O O . ILE A 1 103 ? -7.223 -13.693 9.727 1.00 94.00 103 ILE A O 1
ATOM 795 N N . THR A 1 104 ? -6.620 -14.771 7.854 1.00 94.69 104 THR A N 1
ATOM 796 C CA . THR A 1 104 ? -5.274 -15.154 8.300 1.00 94.69 104 THR A CA 1
ATOM 797 C C . THR A 1 104 ? -4.241 -14.082 7.961 1.00 94.69 104 THR A C 1
ATOM 799 O O . THR A 1 104 ? -3.355 -13.808 8.769 1.00 94.69 104 THR A O 1
ATOM 802 N N . TYR A 1 105 ? -4.369 -13.473 6.780 1.00 96.12 105 TYR A N 1
ATOM 803 C CA . TYR A 1 105 ? -3.441 -12.476 6.247 1.00 96.12 105 TYR A CA 1
ATOM 804 C C . TYR A 1 105 ? -4.197 -11.309 5.625 1.00 96.12 105 TYR A C 1
ATOM 806 O O . TYR A 1 105 ? -5.292 -11.511 5.093 1.00 96.12 105 TYR A O 1
ATOM 814 N N . VAL A 1 106 ? -3.576 -10.133 5.581 1.00 97.31 106 VAL A N 1
ATOM 815 C CA . VAL A 1 106 ? -4.073 -8.992 4.800 1.00 97.31 106 VAL A CA 1
ATOM 816 C C . VAL A 1 106 ? -3.266 -8.882 3.513 1.00 97.31 106 VAL A C 1
ATOM 818 O O . VAL A 1 106 ? -2.060 -8.654 3.548 1.00 97.31 106 VAL A O 1
ATOM 821 N N . ASN A 1 107 ? -3.947 -9.046 2.383 1.00 97.56 107 ASN A N 1
ATOM 822 C CA . ASN A 1 107 ? -3.385 -8.898 1.054 1.00 97.56 107 ASN A CA 1
ATOM 823 C C . ASN A 1 107 ? -3.464 -7.437 0.593 1.00 97.56 107 ASN A C 1
ATOM 825 O O . ASN A 1 107 ? -4.553 -6.848 0.585 1.00 97.56 107 ASN A O 1
ATOM 829 N N . PHE A 1 108 ? -2.341 -6.871 0.162 1.00 97.50 108 PHE A N 1
ATOM 830 C CA . PHE A 1 108 ? -2.257 -5.537 -0.437 1.00 97.50 108 PHE A CA 1
ATOM 831 C C . PHE A 1 108 ? -1.507 -5.589 -1.767 1.00 97.50 108 PHE A C 1
ATOM 833 O O . PHE A 1 108 ? -0.686 -6.476 -1.988 1.00 97.50 108 PHE A O 1
ATOM 840 N N . HIS A 1 109 ? -1.792 -4.648 -2.661 1.00 95.25 109 HIS A N 1
ATOM 841 C CA . HIS A 1 109 ? -1.131 -4.560 -3.962 1.00 95.25 109 HIS A CA 1
ATOM 842 C C . HIS A 1 109 ? -0.152 -3.394 -3.972 1.00 95.25 109 HIS A C 1
ATOM 844 O O . HIS A 1 109 ? -0.454 -2.308 -3.463 1.00 95.25 109 HIS A O 1
ATOM 850 N N . TRP A 1 110 ? 1.018 -3.599 -4.572 1.00 92.75 110 TRP A N 1
ATOM 851 C CA . TRP A 1 110 ? 2.048 -2.568 -4.629 1.00 92.75 110 TRP A CA 1
ATOM 852 C C . TRP A 1 110 ? 2.795 -2.575 -5.954 1.00 92.75 110 TRP A C 1
ATOM 854 O O . TRP A 1 110 ? 3.121 -3.622 -6.500 1.00 92.75 110 TRP A O 1
ATOM 864 N N . TYR A 1 111 ? 3.094 -1.386 -6.465 1.00 88.44 111 TYR A N 1
ATOM 865 C CA . TYR A 1 111 ? 3.851 -1.221 -7.699 1.00 88.44 111 TYR A CA 1
ATOM 866 C C . TYR A 1 111 ? 5.038 -0.315 -7.431 1.00 88.44 111 TYR A C 1
ATOM 868 O O . TYR A 1 111 ? 4.877 0.762 -6.850 1.00 88.44 111 TYR A O 1
ATOM 876 N N . VAL A 1 112 ? 6.221 -0.756 -7.856 1.00 82.81 112 VAL A N 1
ATOM 877 C CA . VAL A 1 112 ? 7.424 0.069 -7.799 1.00 82.81 112 VAL A CA 1
ATOM 878 C C . VAL A 1 112 ? 7.420 1.096 -8.936 1.00 82.81 112 VAL A C 1
ATOM 880 O O . VAL A 1 112 ? 7.122 0.773 -10.091 1.00 82.81 112 VAL A O 1
ATOM 883 N N . SER A 1 113 ? 7.718 2.348 -8.588 1.00 77.38 113 SER A N 1
ATOM 884 C CA . SER A 1 113 ? 7.906 3.444 -9.539 1.00 77.38 113 SER A CA 1
ATOM 885 C C . SER A 1 113 ? 9.359 3.483 -10.028 1.00 77.38 113 SER A C 1
ATOM 887 O O . SER A 1 113 ? 10.272 3.068 -9.318 1.00 77.38 113 SER A O 1
ATOM 889 N N . ASP A 1 114 ? 9.565 3.988 -11.242 1.00 69.38 114 ASP A N 1
ATOM 890 C CA . ASP A 1 114 ? 10.856 4.021 -11.952 1.00 69.38 114 ASP A CA 1
ATOM 891 C C . ASP A 1 114 ? 11.406 5.461 -12.029 1.00 69.38 114 ASP A C 1
ATOM 893 O O . ASP A 1 114 ? 12.169 5.817 -12.924 1.00 69.38 114 ASP A O 1
ATOM 897 N N . ASP A 1 115 ? 10.953 6.321 -11.114 1.00 61.19 115 ASP A N 1
ATOM 898 C CA . ASP A 1 115 ? 10.903 7.777 -11.289 1.00 61.19 115 ASP A CA 1
ATOM 899 C C . ASP A 1 115 ? 12.262 8.509 -11.224 1.00 61.19 115 ASP A C 1
ATOM 901 O O . ASP A 1 115 ? 12.299 9.741 -11.267 1.00 61.19 115 ASP A O 1
ATOM 905 N N . THR A 1 116 ? 13.395 7.797 -11.216 1.00 56.44 116 THR A N 1
ATOM 906 C CA . THR A 1 116 ? 14.699 8.373 -11.583 1.00 56.44 116 THR A CA 1
ATOM 907 C C . THR A 1 116 ? 15.561 7.367 -12.361 1.00 56.44 116 THR A C 1
ATOM 909 O O . THR A 1 116 ? 15.368 6.157 -12.237 1.00 56.44 116 THR A O 1
ATOM 912 N N . PRO A 1 117 ? 16.575 7.829 -13.125 1.00 52.19 117 PRO A N 1
ATOM 913 C CA . PRO A 1 117 ? 17.595 6.950 -13.705 1.00 52.19 117 PRO A CA 1
ATOM 914 C C . PRO A 1 117 ? 18.315 6.059 -12.674 1.00 52.19 117 PRO A C 1
ATOM 916 O O . PRO A 1 117 ? 18.964 5.091 -13.069 1.00 52.19 117 PRO A O 1
ATOM 919 N N . GLU A 1 118 ? 18.221 6.386 -11.377 1.00 51.50 118 GLU A N 1
ATOM 920 C CA . GLU A 1 118 ? 18.803 5.622 -10.270 1.00 51.50 118 GLU A CA 1
ATOM 921 C C . GLU A 1 118 ? 17.860 4.540 -9.694 1.00 51.50 118 GLU A C 1
ATOM 923 O O . GLU A 1 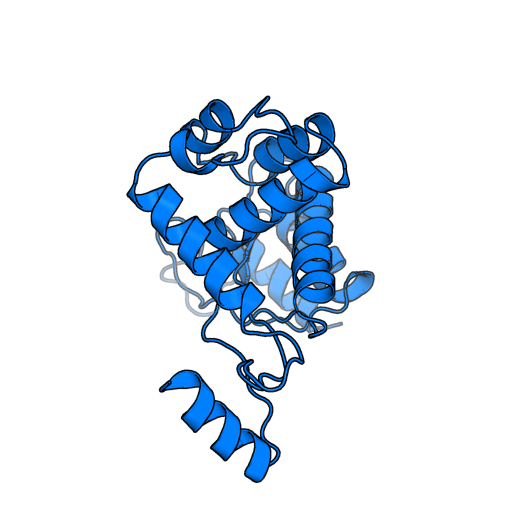118 ? 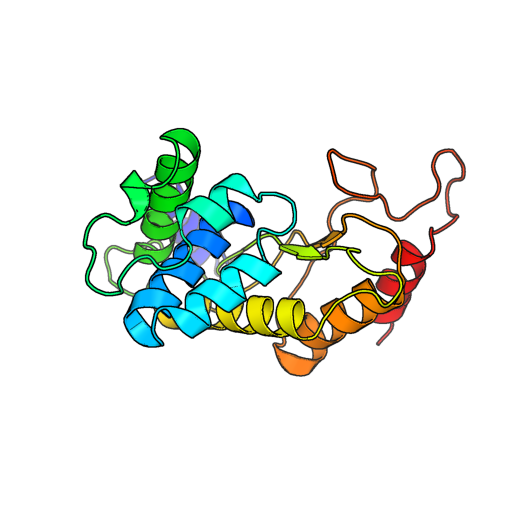18.335 3.650 -8.990 1.00 51.50 118 GLU A O 1
ATOM 928 N N . GLY A 1 119 ? 16.562 4.547 -10.033 1.00 60.19 119 GLY A N 1
ATOM 929 C CA . GLY A 1 119 ? 15.592 3.517 -9.637 1.00 60.19 119 GLY A CA 1
ATOM 930 C C . GLY A 1 119 ? 14.866 3.774 -8.304 1.00 60.19 119 GLY A C 1
ATOM 931 O O . GLY A 1 119 ? 14.598 4.913 -7.933 1.00 60.19 119 GLY A O 1
ATOM 932 N N . PHE A 1 120 ? 14.495 2.691 -7.607 1.00 64.12 120 PHE A N 1
ATOM 933 C CA . PHE A 1 120 ? 13.771 2.691 -6.324 1.00 64.12 120 PHE A CA 1
ATOM 934 C C . PHE A 1 120 ? 14.539 3.478 -5.268 1.00 64.12 120 PHE A C 1
ATOM 936 O O . PHE A 1 120 ? 15.710 3.199 -5.007 1.00 64.12 120 PHE A O 1
ATOM 943 N N . ARG A 1 121 ? 13.871 4.459 -4.662 1.00 73.88 121 ARG A N 1
ATOM 944 C CA . ARG A 1 121 ? 14.489 5.385 -3.711 1.00 73.88 121 ARG A CA 1
ATOM 945 C C . ARG A 1 121 ? 14.272 4.913 -2.281 1.00 73.88 121 ARG A C 1
ATOM 947 O O . ARG A 1 121 ? 13.279 4.250 -1.987 1.00 73.88 121 ARG A O 1
ATOM 954 N N . ASP A 1 122 ? 15.121 5.378 -1.369 1.00 75.44 122 ASP A N 1
ATOM 955 C CA . ASP A 1 122 ? 14.947 5.154 0.073 1.00 75.44 122 ASP A CA 1
ATOM 956 C C . ASP A 1 122 ? 13.556 5.594 0.562 1.00 75.44 122 ASP A C 1
ATOM 958 O O . ASP A 1 122 ? 12.940 4.912 1.372 1.00 75.44 122 ASP A O 1
ATOM 962 N N . ALA A 1 123 ? 13.001 6.670 -0.007 1.00 77.62 123 ALA A N 1
ATOM 963 C CA . ALA A 1 123 ? 11.649 7.132 0.313 1.00 77.62 123 ALA A CA 1
ATOM 964 C C . ALA A 1 123 ? 10.548 6.121 -0.076 1.00 77.62 123 ALA A C 1
ATOM 966 O O . ALA A 1 123 ? 9.557 5.989 0.640 1.00 77.62 123 ALA A O 1
ATOM 967 N N . ASP A 1 124 ? 10.715 5.385 -1.181 1.00 84.69 124 ASP A N 1
ATOM 968 C CA . ASP A 1 124 ? 9.768 4.342 -1.595 1.00 84.69 124 ASP A CA 1
ATOM 969 C C . ASP A 1 124 ? 9.906 3.092 -0.710 1.00 84.69 124 ASP A C 1
ATOM 971 O O . ASP A 1 124 ? 8.907 2.447 -0.379 1.00 84.69 124 ASP A O 1
ATOM 975 N N . ALA A 1 125 ? 11.133 2.784 -0.272 1.00 87.94 125 ALA A N 1
ATOM 976 C CA . ALA A 1 125 ? 11.403 1.756 0.728 1.00 87.94 125 ALA A CA 1
ATOM 977 C C . ALA A 1 125 ? 10.733 2.088 2.066 1.00 87.94 125 ALA A C 1
ATOM 979 O O . ALA A 1 125 ? 10.014 1.260 2.622 1.00 87.94 125 ALA A O 1
ATOM 980 N N . ASP A 1 126 ? 10.922 3.309 2.559 1.00 91.75 126 ASP A N 1
ATOM 981 C CA . ASP A 1 126 ? 10.336 3.778 3.812 1.00 91.75 126 ASP A CA 1
ATOM 982 C C . ASP A 1 126 ? 8.809 3.787 3.750 1.00 91.75 126 ASP A C 1
ATOM 984 O O . ASP A 1 126 ? 8.155 3.310 4.680 1.00 91.75 126 ASP A O 1
ATOM 988 N N . ALA A 1 127 ? 8.231 4.211 2.623 1.00 93.62 127 ALA A N 1
ATOM 989 C CA . ALA A 1 127 ? 6.793 4.133 2.411 1.00 93.62 127 ALA A CA 1
ATOM 990 C C . ALA A 1 127 ? 6.273 2.687 2.459 1.00 93.62 127 ALA A C 1
ATOM 992 O O . ALA A 1 127 ? 5.242 2.422 3.079 1.00 93.62 127 ALA A O 1
ATOM 993 N N . LEU A 1 128 ? 6.982 1.728 1.855 1.00 94.31 128 LEU A N 1
ATOM 994 C CA . LEU A 1 128 ? 6.601 0.318 1.935 1.00 94.31 128 LEU A CA 1
ATOM 995 C C . LEU A 1 128 ? 6.665 -0.208 3.377 1.00 94.31 128 LEU A C 1
ATOM 997 O O . LEU A 1 128 ? 5.738 -0.892 3.817 1.00 94.31 128 LEU A O 1
ATOM 1001 N N . ARG A 1 129 ? 7.718 0.144 4.131 1.00 96.44 129 ARG A N 1
ATOM 1002 C CA . ARG A 1 129 ? 7.846 -0.207 5.557 1.00 96.44 129 ARG A CA 1
ATOM 1003 C C . ARG A 1 129 ? 6.692 0.377 6.375 1.00 96.44 129 ARG A C 1
ATOM 1005 O O . ARG A 1 129 ? 6.117 -0.325 7.204 1.00 96.44 129 ARG A O 1
ATOM 1012 N N . ASP A 1 130 ? 6.321 1.631 6.123 1.00 97.81 130 ASP A N 1
ATOM 1013 C CA . ASP A 1 130 ? 5.197 2.294 6.786 1.00 97.81 130 ASP A CA 1
ATOM 1014 C C . ASP A 1 130 ? 3.851 1.624 6.464 1.00 97.81 130 ASP A C 1
ATOM 1016 O O . ASP A 1 130 ? 3.034 1.449 7.369 1.00 97.81 130 ASP A O 1
ATOM 1020 N N . VAL A 1 131 ? 3.627 1.207 5.212 1.00 98.06 131 VAL A N 1
ATOM 1021 C CA . VAL A 1 131 ? 2.407 0.493 4.794 1.00 98.06 131 VAL A CA 1
ATOM 1022 C C . VAL A 1 131 ? 2.299 -0.866 5.475 1.00 98.06 131 VAL A C 1
ATOM 1024 O O . VAL A 1 131 ? 1.255 -1.174 6.051 1.00 98.06 131 VAL A O 1
ATOM 1027 N N . VAL A 1 132 ? 3.366 -1.669 5.442 1.00 98.19 132 VAL A N 1
ATOM 1028 C CA . VAL A 1 132 ? 3.371 -2.995 6.075 1.00 98.19 132 VAL A CA 1
ATOM 1029 C C . VAL A 1 132 ? 3.168 -2.861 7.579 1.00 98.19 132 VAL A C 1
ATOM 1031 O O . VAL A 1 132 ? 2.268 -3.503 8.117 1.00 98.19 132 VAL A O 1
ATOM 1034 N N . ARG A 1 133 ? 3.900 -1.955 8.243 1.00 98.06 133 ARG A N 1
ATOM 1035 C CA . ARG A 1 133 ? 3.697 -1.672 9.670 1.00 98.06 133 ARG A CA 1
ATOM 1036 C C . ARG A 1 133 ? 2.244 -1.297 9.957 1.00 98.06 133 ARG A C 1
ATOM 1038 O O . ARG A 1 133 ? 1.635 -1.885 10.842 1.00 98.06 133 ARG A O 1
ATOM 1045 N N . PHE A 1 134 ? 1.681 -0.353 9.203 1.00 98.06 134 PHE A N 1
ATOM 1046 C CA . PHE A 1 134 ? 0.306 0.099 9.403 1.00 98.06 134 PHE A CA 1
ATOM 1047 C C . PHE A 1 134 ? -0.707 -1.050 9.293 1.00 98.06 134 PHE A C 1
ATOM 1049 O O . PHE A 1 134 ? -1.591 -1.161 10.142 1.00 98.06 134 PHE A O 1
ATOM 1056 N N . ILE A 1 135 ? -0.573 -1.922 8.287 1.00 98.12 135 ILE A N 1
ATOM 1057 C CA . ILE A 1 135 ? -1.436 -3.102 8.125 1.00 98.12 135 ILE A CA 1
ATOM 1058 C C . ILE A 1 135 ? -1.339 -4.011 9.352 1.00 98.12 135 ILE A C 1
ATOM 1060 O O . ILE A 1 135 ? -2.368 -4.394 9.920 1.00 98.12 135 ILE A O 1
ATOM 1064 N N . GLU A 1 136 ? -0.120 -4.365 9.756 1.00 97.69 136 GLU A N 1
ATOM 1065 C CA . GLU A 1 136 ? 0.105 -5.338 10.824 1.00 97.69 136 GLU A CA 1
ATOM 1066 C C . GLU A 1 136 ? -0.300 -4.790 12.198 1.00 97.69 136 GLU A C 1
ATOM 1068 O O . GLU A 1 136 ? -0.941 -5.500 12.971 1.00 97.69 136 GLU A O 1
ATOM 1073 N N . GLU A 1 137 ? -0.025 -3.516 12.483 1.00 96.31 137 GLU A N 1
ATOM 1074 C CA . GLU A 1 137 ? -0.438 -2.853 13.726 1.00 96.31 137 GLU A CA 1
ATOM 1075 C C . GLU A 1 137 ? -1.957 -2.653 13.798 1.00 96.31 137 GLU A C 1
ATOM 1077 O O . GLU A 1 137 ? -2.552 -2.848 14.858 1.00 96.31 137 GLU A O 1
ATOM 1082 N N . THR A 1 138 ? -2.605 -2.310 12.679 1.00 95.69 138 THR A N 1
ATOM 1083 C CA . THR A 1 138 ? -4.057 -2.059 12.644 1.00 95.69 138 THR A CA 1
ATOM 1084 C C . THR A 1 138 ? -4.866 -3.346 12.765 1.00 95.69 138 THR A C 1
ATOM 1086 O O . THR A 1 138 ? -5.916 -3.363 13.402 1.00 95.69 138 THR A O 1
ATOM 1089 N N . THR A 1 139 ? -4.404 -4.429 12.140 1.00 96.31 139 THR A N 1
ATOM 1090 C CA . THR A 1 139 ? -5.189 -5.670 12.023 1.00 96.31 139 THR A CA 1
ATOM 1091 C C . THR A 1 139 ? -4.701 -6.785 12.948 1.00 96.31 139 THR A C 1
ATOM 1093 O O . THR A 1 139 ? -5.414 -7.761 13.193 1.00 96.31 139 THR A O 1
ATOM 1096 N N . GLY A 1 140 ? -3.469 -6.692 13.453 1.00 96.12 140 GLY A N 1
ATOM 1097 C CA . GLY A 1 140 ? -2.799 -7.796 14.140 1.00 96.12 140 GLY A CA 1
ATOM 1098 C C . GLY A 1 140 ? -2.553 -9.015 13.241 1.00 96.12 140 GLY A C 1
ATOM 1099 O O . GLY A 1 140 ? -2.266 -10.100 13.752 1.00 96.12 140 GLY A O 1
ATOM 1100 N N . LYS A 1 141 ? -2.714 -8.885 11.917 1.00 95.94 141 LYS A N 1
ATOM 1101 C CA . LYS A 1 141 ? -2.468 -9.942 10.927 1.00 95.94 141 LYS A CA 1
ATOM 1102 C C . LYS A 1 141 ? -1.200 -9.631 10.156 1.00 95.94 141 LYS A C 1
ATOM 1104 O O . LYS A 1 141 ? -0.869 -8.471 9.957 1.00 95.94 141 LYS A O 1
ATOM 1109 N N . ARG A 1 142 ? -0.535 -10.673 9.657 1.00 96.81 142 ARG A N 1
ATOM 1110 C CA . ARG A 1 142 ? 0.619 -10.493 8.773 1.00 96.81 142 ARG A CA 1
ATOM 1111 C C . ARG A 1 142 ? 0.185 -9.940 7.420 1.00 96.81 142 ARG A C 1
ATOM 1113 O O . ARG A 1 142 ? -0.830 -10.385 6.868 1.00 96.81 142 ARG A O 1
ATOM 1120 N N . ALA A 1 143 ? 0.985 -9.032 6.876 1.00 97.94 143 ALA A N 1
ATOM 1121 C CA . ALA A 1 143 ? 0.813 -8.561 5.511 1.00 97.94 143 ALA A CA 1
ATOM 1122 C C . ALA A 1 143 ? 1.318 -9.612 4.503 1.00 97.94 143 ALA A C 1
ATOM 1124 O O . ALA A 1 143 ? 2.328 -10.284 4.723 1.00 97.94 143 ALA A O 1
ATOM 1125 N N . VAL A 1 144 ? 0.607 -9.750 3.388 1.00 97.56 144 VAL A N 1
ATOM 1126 C CA . VAL A 1 144 ? 1.011 -10.521 2.202 1.00 97.56 144 VAL A CA 1
ATOM 1127 C C . VAL A 1 144 ? 0.689 -9.702 0.958 1.00 97.56 144 VAL A C 1
ATOM 1129 O O . VAL A 1 144 ? -0.112 -8.771 1.015 1.00 97.56 144 VAL A O 1
ATOM 1132 N N . THR A 1 145 ? 1.277 -10.050 -0.177 1.00 96.19 145 THR A N 1
ATOM 1133 C CA . THR A 1 145 ? 0.899 -9.444 -1.454 1.00 96.19 145 THR A CA 1
ATOM 1134 C C . THR A 1 145 ? 0.823 -10.505 -2.542 1.00 96.19 145 THR A C 1
ATOM 1136 O O . THR A 1 145 ? 1.773 -11.238 -2.779 1.00 96.19 145 THR A O 1
ATOM 1139 N N . ASN A 1 146 ? -0.318 -10.651 -3.202 1.00 94.06 146 ASN A N 1
ATOM 1140 C CA . ASN A 1 146 ? -0.433 -11.519 -4.376 1.00 94.06 146 ASN A CA 1
ATOM 1141 C C . ASN A 1 146 ? -0.238 -10.750 -5.696 1.00 94.06 146 ASN A C 1
ATOM 1143 O O . ASN A 1 146 ? -0.408 -11.330 -6.767 1.00 94.06 146 ASN A O 1
ATOM 1147 N N . GLU A 1 147 ? 0.077 -9.458 -5.606 1.00 92.19 147 GLU A N 1
ATOM 1148 C CA . GLU A 1 147 ? 0.220 -8.567 -6.744 1.00 92.19 147 GLU A CA 1
ATOM 1149 C C . GLU A 1 147 ? 1.282 -7.511 -6.435 1.00 92.19 147 GLU A C 1
ATOM 1151 O O . GLU A 1 147 ? 1.004 -6.434 -5.891 1.00 92.19 147 GLU A O 1
ATOM 1156 N N . ILE A 1 148 ? 2.515 -7.834 -6.824 1.00 90.62 148 ILE A N 1
ATOM 1157 C CA . ILE A 1 148 ? 3.565 -6.837 -6.999 1.00 90.62 148 ILE A CA 1
ATOM 1158 C C . ILE A 1 148 ? 3.893 -6.648 -8.468 1.00 90.62 148 ILE A C 1
ATOM 1160 O O . ILE A 1 148 ? 4.063 -7.611 -9.213 1.00 90.62 148 ILE A O 1
ATOM 1164 N N . GLY A 1 149 ? 4.022 -5.399 -8.882 1.00 86.94 149 GLY A N 1
ATOM 1165 C CA . GLY A 1 149 ? 4.418 -5.066 -10.239 1.00 86.94 149 GLY A CA 1
ATOM 1166 C C . GLY A 1 149 ? 5.305 -3.840 -10.273 1.00 86.94 149 GLY A C 1
ATOM 1167 O O . GLY A 1 149 ? 5.846 -3.391 -9.261 1.00 86.94 149 GLY A O 1
ATOM 1168 N N . GLN A 1 150 ? 5.444 -3.281 -11.464 1.00 85.06 150 GLN A N 1
ATOM 1169 C CA . GLN A 1 150 ? 6.241 -2.088 -11.679 1.00 85.06 150 GLN A CA 1
ATOM 1170 C C . GLN A 1 150 ? 5.685 -1.233 -12.799 1.00 85.06 150 GLN A C 1
ATOM 1172 O O . GLN A 1 150 ? 4.977 -1.718 -13.679 1.00 85.06 150 GLN A O 1
ATOM 1177 N N . TRP A 1 151 ? 6.040 0.044 -12.759 1.00 84.19 151 TRP A N 1
ATOM 1178 C CA . TRP A 1 151 ? 5.651 1.027 -13.769 1.00 84.19 151 TRP A CA 1
ATOM 1179 C C . TRP A 1 151 ? 6.802 1.468 -14.673 1.00 84.19 151 TRP A C 1
ATOM 1181 O O . TRP A 1 151 ? 6.685 2.478 -15.363 1.00 84.19 151 TRP A O 1
ATOM 1191 N N . GLY A 1 152 ? 7.925 0.761 -14.621 1.00 77.88 152 GLY A N 1
ATOM 1192 C CA . GLY A 1 152 ? 9.025 0.954 -15.553 1.00 77.88 152 GLY A CA 1
ATOM 1193 C C . GLY A 1 152 ? 9.846 -0.318 -15.689 1.00 77.88 152 GLY A C 1
ATOM 1194 O O . GLY A 1 152 ? 9.313 -1.405 -15.500 1.00 77.88 152 GLY A O 1
ATOM 1195 N N . ARG A 1 153 ? 11.130 -0.232 -16.034 1.00 79.25 153 ARG A N 1
ATOM 1196 C CA . ARG A 1 153 ? 11.974 -1.373 -16.419 1.00 79.25 153 ARG A CA 1
ATOM 1197 C C . ARG A 1 153 ? 13.328 -1.433 -15.713 1.00 79.25 153 ARG A C 1
ATOM 1199 O O . ARG A 1 153 ? 14.105 -2.335 -16.026 1.00 79.25 153 ARG A O 1
ATOM 1206 N N . THR A 1 154 ? 13.658 -0.523 -14.794 1.00 85.62 154 THR A N 1
ATOM 1207 C CA . THR A 1 154 ? 14.997 -0.537 -14.181 1.00 85.62 154 THR A CA 1
ATOM 1208 C C . THR A 1 154 ? 15.206 -1.740 -13.251 1.00 85.62 154 THR A C 1
ATOM 1210 O O . THR A 1 154 ? 14.402 -2.047 -12.372 1.00 85.62 154 THR A O 1
ATOM 1213 N N . THR A 1 155 ? 16.325 -2.450 -13.421 1.00 87.38 155 THR A N 1
ATOM 1214 C CA . THR A 1 155 ? 16.649 -3.637 -12.606 1.00 87.38 155 THR A CA 1
ATOM 1215 C C . THR A 1 155 ? 16.995 -3.279 -11.168 1.00 87.38 155 THR A C 1
ATOM 1217 O O . THR A 1 155 ? 16.697 -4.046 -10.251 1.00 87.38 155 THR A O 1
ATOM 1220 N N . ALA A 1 156 ? 17.629 -2.119 -10.974 1.00 84.50 156 ALA A N 1
ATOM 1221 C CA . ALA A 1 156 ? 18.002 -1.605 -9.665 1.00 84.50 156 ALA A CA 1
ATOM 1222 C C . ALA A 1 156 ? 16.759 -1.373 -8.801 1.00 84.50 156 ALA A C 1
ATOM 1224 O O . ALA A 1 156 ? 16.728 -1.837 -7.662 1.00 84.50 156 ALA A O 1
ATOM 1225 N N . ALA A 1 157 ? 15.709 -0.766 -9.371 1.00 83.38 157 ALA A N 1
ATOM 1226 C CA . ALA A 1 157 ? 14.478 -0.507 -8.642 1.00 83.38 157 ALA A CA 1
ATOM 1227 C C . ALA A 1 157 ? 13.807 -1.790 -8.154 1.00 83.38 157 ALA A C 1
ATOM 1229 O O . ALA A 1 157 ? 13.510 -1.931 -6.970 1.00 83.38 157 ALA A O 1
ATOM 1230 N N . VAL A 1 158 ? 13.641 -2.756 -9.058 1.00 88.31 158 VAL A N 1
ATOM 1231 C CA . VAL A 1 158 ? 13.036 -4.055 -8.740 1.00 88.31 158 VAL A CA 1
ATOM 1232 C C . VAL A 1 158 ? 13.854 -4.797 -7.687 1.00 88.31 158 VAL A C 1
ATOM 1234 O O . VAL A 1 158 ? 13.295 -5.311 -6.725 1.00 88.31 158 VAL A O 1
ATOM 1237 N N . THR A 1 159 ? 15.181 -4.826 -7.828 1.00 89.19 159 THR A N 1
ATOM 1238 C CA . THR A 1 159 ? 16.057 -5.542 -6.887 1.00 89.19 159 THR A CA 1
ATOM 1239 C C . THR A 1 159 ? 15.991 -4.935 -5.488 1.00 89.19 159 THR A C 1
ATOM 1241 O O . THR A 1 159 ? 15.881 -5.675 -4.514 1.00 89.19 159 THR A O 1
ATOM 1244 N N . ALA A 1 160 ? 16.037 -3.605 -5.378 1.00 87.75 160 ALA A N 1
ATOM 1245 C CA . ALA A 1 160 ? 15.968 -2.921 -4.092 1.00 87.75 160 ALA A CA 1
ATOM 1246 C C . ALA A 1 160 ? 14.586 -3.088 -3.439 1.00 87.75 160 ALA A C 1
ATOM 1248 O O . ALA A 1 160 ? 14.505 -3.448 -2.267 1.00 87.75 160 ALA A O 1
ATOM 1249 N N . PHE A 1 161 ? 13.507 -2.936 -4.213 1.00 89.69 161 PHE A N 1
ATOM 1250 C CA . PHE A 1 161 ? 12.144 -3.187 -3.747 1.00 89.69 161 PHE A CA 1
ATOM 1251 C C . PHE A 1 161 ? 11.966 -4.617 -3.214 1.00 89.69 161 PHE A C 1
ATOM 1253 O O . PHE A 1 161 ? 11.460 -4.809 -2.108 1.00 89.69 161 PHE A O 1
ATOM 1260 N N . LEU A 1 162 ? 12.433 -5.621 -3.961 1.00 91.19 162 LEU A N 1
ATOM 1261 C CA . LEU A 1 162 ? 12.357 -7.023 -3.546 1.00 91.19 162 LEU A CA 1
ATOM 1262 C C . LEU A 1 162 ? 13.241 -7.335 -2.338 1.00 91.19 162 LEU A C 1
ATOM 1264 O O . LEU A 1 162 ? 12.855 -8.179 -1.531 1.00 91.19 162 LEU A O 1
ATOM 1268 N N . GLY A 1 163 ? 14.383 -6.657 -2.195 1.00 91.75 163 GLY A N 1
ATOM 1269 C CA . GLY A 1 163 ? 15.226 -6.740 -1.003 1.00 91.75 163 GLY A CA 1
ATOM 1270 C C . GLY A 1 163 ? 14.476 -6.274 0.244 1.00 91.75 163 GLY A C 1
ATOM 1271 O O . GLY A 1 163 ? 14.395 -7.010 1.221 1.00 91.75 163 GLY A O 1
ATOM 1272 N N . VAL A 1 164 ? 13.815 -5.114 0.185 1.00 93.06 164 VAL A N 1
ATOM 1273 C CA . VAL A 1 164 ? 12.992 -4.630 1.308 1.00 93.06 164 VAL A CA 1
ATOM 1274 C C . VAL A 1 164 ? 11.846 -5.600 1.604 1.00 93.06 164 VAL A C 1
ATOM 1276 O O . VAL A 1 164 ? 11.628 -5.975 2.752 1.00 93.06 164 VAL A O 1
ATOM 1279 N N . LEU A 1 165 ? 11.122 -6.049 0.577 1.00 93.00 165 LEU A N 1
ATOM 1280 C CA . LEU A 1 165 ? 9.956 -6.916 0.751 1.00 93.00 165 LEU A CA 1
ATOM 1281 C C . LEU A 1 165 ? 10.325 -8.303 1.317 1.00 93.00 165 LEU A C 1
ATOM 1283 O O . LEU A 1 165 ? 9.645 -8.798 2.216 1.00 93.00 165 LEU A O 1
ATOM 1287 N N . SER A 1 166 ? 11.397 -8.920 0.810 1.00 92.94 166 SER A N 1
ATOM 1288 C CA . SER A 1 166 ? 11.773 -10.312 1.115 1.00 92.94 166 SER A CA 1
ATOM 1289 C C . SER A 1 166 ? 12.773 -10.420 2.260 1.00 92.94 166 SER A C 1
ATOM 1291 O O . SER A 1 166 ? 12.582 -11.230 3.171 1.00 92.94 166 SER A O 1
ATOM 1293 N N . ASP A 1 167 ? 13.837 -9.618 2.209 1.00 92.94 167 ASP A N 1
ATOM 1294 C CA . ASP A 1 167 ? 14.997 -9.765 3.088 1.00 92.94 167 ASP A CA 1
ATOM 1295 C C . ASP A 1 167 ? 14.803 -8.989 4.396 1.00 92.94 167 ASP A C 1
ATOM 1297 O O . ASP A 1 167 ? 15.272 -9.437 5.439 1.00 92.94 167 ASP A O 1
ATOM 1301 N N . GLU A 1 168 ? 14.093 -7.855 4.358 1.00 94.75 168 GLU A N 1
ATOM 1302 C CA . GLU A 1 168 ? 13.849 -7.029 5.547 1.00 94.75 168 GLU A CA 1
ATOM 1303 C C . GLU A 1 168 ? 12.470 -7.265 6.171 1.00 94.75 168 GLU A C 1
ATOM 1305 O O . GLU A 1 168 ? 12.360 -7.538 7.365 1.00 94.75 168 GLU A O 1
ATOM 1310 N N . LEU A 1 169 ? 11.405 -7.134 5.374 1.00 95.81 169 LEU A N 1
ATOM 1311 C CA . LEU A 1 169 ? 10.022 -7.207 5.855 1.00 95.81 169 LEU A CA 1
ATOM 1312 C C . LEU A 1 169 ? 9.487 -8.642 5.905 1.00 95.81 169 LEU A C 1
ATOM 1314 O O . LEU A 1 169 ? 8.484 -8.902 6.568 1.00 95.81 169 LEU A O 1
ATOM 1318 N N . HIS A 1 170 ? 10.142 -9.578 5.211 1.00 95.25 170 HIS A N 1
ATOM 1319 C CA . HIS A 1 170 ? 9.734 -10.982 5.111 1.00 95.25 170 HIS A CA 1
ATOM 1320 C C . HIS A 1 170 ? 8.254 -11.164 4.724 1.00 95.25 170 HIS A C 1
ATOM 1322 O O . HIS A 1 170 ? 7.567 -12.066 5.225 1.00 95.25 170 HIS A O 1
ATOM 1328 N N . VAL A 1 171 ? 7.757 -10.292 3.843 1.00 96.38 171 VAL A N 1
ATOM 1329 C CA . VAL A 1 171 ? 6.389 -10.316 3.319 1.00 96.38 171 VAL A CA 1
ATOM 1330 C C . VAL A 1 171 ? 6.326 -11.353 2.200 1.00 96.38 171 VAL A C 1
ATOM 1332 O O . VAL A 1 171 ? 7.044 -11.212 1.215 1.00 96.38 171 VAL A O 1
ATOM 1335 N N . PRO A 1 172 ? 5.479 -12.392 2.296 1.00 95.00 172 PRO A N 1
ATOM 1336 C CA . PRO A 1 172 ? 5.240 -13.298 1.177 1.00 95.00 172 PRO A CA 1
ATOM 1337 C C . PRO A 1 172 ? 4.638 -12.548 -0.014 1.00 95.00 172 PRO A C 1
ATOM 1339 O O . PRO A 1 172 ? 3.666 -11.804 0.159 1.00 95.00 172 PRO A O 1
ATOM 1342 N N . TRP A 1 173 ? 5.185 -12.774 -1.211 1.00 94.31 173 TRP A N 1
ATOM 1343 C CA . TRP A 1 173 ? 4.789 -12.045 -2.413 1.00 94.31 173 TRP A CA 1
ATOM 1344 C C . TRP A 1 173 ? 4.566 -12.924 -3.646 1.00 94.31 173 TRP A C 1
ATOM 1346 O O . TRP A 1 173 ? 5.171 -13.986 -3.795 1.00 94.31 173 TRP A O 1
ATOM 1356 N N . VAL A 1 174 ? 3.704 -12.454 -4.550 1.00 91.75 174 VAL A N 1
ATOM 1357 C CA . VAL A 1 174 ? 3.495 -12.999 -5.898 1.00 91.75 174 VAL A CA 1
ATOM 1358 C C . VAL A 1 174 ? 3.566 -11.856 -6.905 1.00 91.75 174 VAL A C 1
ATOM 1360 O O . VAL A 1 174 ? 3.018 -10.779 -6.677 1.00 91.75 174 VAL A O 1
ATOM 1363 N N . ILE A 1 175 ? 4.249 -12.094 -8.023 1.00 89.62 175 ILE A N 1
ATOM 1364 C CA . ILE A 1 175 ? 4.393 -11.111 -9.100 1.00 89.62 175 ILE A CA 1
ATOM 1365 C C . ILE A 1 175 ? 3.086 -11.029 -9.888 1.00 89.62 175 ILE A C 1
ATOM 1367 O O . ILE A 1 175 ? 2.501 -12.059 -10.235 1.00 89.62 175 ILE A O 1
ATOM 1371 N N . TRP A 1 176 ? 2.652 -9.810 -10.193 1.00 83.31 176 TRP A N 1
ATOM 1372 C CA . TRP A 1 176 ? 1.566 -9.554 -11.127 1.00 83.31 176 TRP A CA 1
ATOM 1373 C C . TRP A 1 176 ? 1.914 -10.056 -12.527 1.00 83.31 176 TRP A C 1
ATOM 1375 O O . TRP A 1 176 ? 3.081 -10.108 -12.910 1.00 83.31 176 TRP A O 1
ATOM 1385 N N . PHE A 1 177 ? 0.896 -10.453 -13.287 1.00 68.31 177 PHE A N 1
ATOM 1386 C CA . PHE A 1 177 ? 1.073 -11.176 -14.539 1.00 68.31 177 PHE A CA 1
ATOM 1387 C C . PHE A 1 177 ? 2.002 -10.482 -15.541 1.00 68.31 177 PHE A C 1
ATOM 1389 O O . PHE A 1 177 ? 2.140 -9.262 -15.605 1.00 68.31 177 PHE A O 1
ATOM 1396 N N . ASP A 1 178 ? 2.593 -11.315 -16.388 1.00 76.12 178 ASP A N 1
ATOM 1397 C CA . ASP A 1 178 ? 3.474 -10.920 -17.471 1.00 76.12 178 ASP A CA 1
ATOM 1398 C C . ASP A 1 178 ? 2.702 -10.322 -18.662 1.00 76.12 178 ASP A C 1
ATOM 1400 O O . ASP A 1 178 ? 2.555 -10.936 -19.718 1.00 76.12 178 ASP A O 1
ATOM 1404 N N . ALA A 1 179 ? 2.149 -9.128 -18.476 1.00 77.38 179 ALA A N 1
ATOM 1405 C CA . ALA A 1 179 ? 1.589 -8.341 -19.562 1.00 77.38 179 ALA A CA 1
ATOM 1406 C C . ALA A 1 179 ? 1.672 -6.849 -19.248 1.00 77.38 179 ALA A C 1
ATOM 1408 O O . ALA A 1 179 ? 1.564 -6.428 -18.098 1.00 77.38 179 ALA A O 1
ATOM 1409 N N . ASP A 1 180 ? 1.827 -6.060 -20.306 1.00 81.31 180 ASP A N 1
ATOM 1410 C CA . ASP A 1 180 ? 1.689 -4.612 -20.223 1.00 81.31 180 ASP A CA 1
ATOM 1411 C C . ASP A 1 180 ? 0.245 -4.247 -19.844 1.00 81.31 180 ASP A C 1
ATOM 1413 O O . ASP A 1 180 ? -0.720 -4.791 -20.389 1.00 81.31 180 ASP A O 1
ATOM 1417 N N . GLY A 1 181 ? 0.102 -3.310 -18.914 1.00 77.75 181 GLY A N 1
ATOM 1418 C CA . GLY A 1 181 ? -1.162 -2.731 -18.477 1.00 77.75 181 GLY A CA 1
ATOM 1419 C C . GLY A 1 181 ? -1.060 -1.210 -18.378 1.00 77.75 181 GLY A C 1
ATOM 1420 O O . GLY A 1 181 ? -0.016 -0.619 -18.627 1.00 77.75 181 GLY A O 1
ATOM 1421 N N . ASP A 1 182 ? -2.148 -0.554 -17.989 1.00 74.56 182 ASP A N 1
ATOM 1422 C CA . ASP A 1 182 ? -2.134 0.885 -17.713 1.00 74.56 182 ASP A CA 1
ATOM 1423 C C . ASP A 1 182 ? -2.014 1.115 -16.193 1.00 74.56 182 ASP A C 1
ATOM 1425 O O . ASP A 1 182 ? -2.999 0.875 -15.487 1.00 74.56 182 ASP A O 1
ATOM 1429 N N . PRO A 1 183 ? -0.850 1.518 -15.635 1.00 78.25 183 PRO A N 1
ATOM 1430 C CA . PRO A 1 183 ? 0.448 1.819 -16.263 1.00 78.25 183 PRO A CA 1
ATOM 1431 C C . PRO A 1 183 ? 1.533 0.744 -15.997 1.00 78.25 183 PRO A C 1
ATOM 1433 O O . PRO A 1 183 ? 2.709 1.069 -15.838 1.00 78.25 183 PRO A O 1
ATOM 1436 N N . ALA A 1 184 ? 1.148 -0.524 -15.840 1.00 82.94 184 ALA A N 1
ATOM 1437 C CA . ALA A 1 184 ? 2.070 -1.619 -15.526 1.00 82.94 184 ALA A CA 1
ATOM 1438 C C . ALA A 1 184 ? 2.954 -2.025 -16.723 1.00 82.94 184 ALA A C 1
ATOM 1440 O O . ALA A 1 184 ? 2.459 -2.192 -17.834 1.00 82.94 184 ALA A O 1
ATOM 1441 N N . ASP A 1 185 ? 4.245 -2.260 -16.484 1.00 85.50 185 ASP A N 1
ATOM 1442 C CA . ASP A 1 185 ? 5.165 -2.838 -17.474 1.00 85.50 185 ASP A CA 1
ATOM 1443 C C . ASP A 1 185 ? 5.245 -4.365 -17.299 1.00 85.50 185 ASP A C 1
ATOM 1445 O O . ASP A 1 185 ? 5.534 -4.866 -16.208 1.00 85.50 185 ASP A O 1
ATOM 1449 N N . GLY A 1 186 ? 5.050 -5.106 -18.391 1.00 88.31 186 GLY A N 1
ATOM 1450 C CA . GLY A 1 186 ? 5.234 -6.558 -18.444 1.00 88.31 186 GLY A CA 1
ATOM 1451 C C . GLY A 1 186 ? 6.692 -6.990 -18.233 1.00 88.31 186 GLY A C 1
ATOM 1452 O O . GLY A 1 186 ? 7.624 -6.177 -18.301 1.00 88.31 186 GLY A O 1
ATOM 1453 N N . LEU A 1 187 ? 6.903 -8.288 -17.995 1.00 91.12 187 LEU A N 1
ATOM 1454 C CA . LEU A 1 187 ? 8.215 -8.864 -17.673 1.00 91.12 187 LEU A CA 1
ATOM 1455 C C . LEU A 1 187 ? 8.941 -9.428 -18.898 1.00 91.12 187 LEU A C 1
ATOM 1457 O O . LEU A 1 187 ? 10.168 -9.530 -18.876 1.00 91.12 187 LEU A O 1
ATOM 1461 N N . HIS A 1 188 ? 8.217 -9.774 -19.960 1.00 92.00 188 HIS A N 1
ATOM 1462 C CA . HIS A 1 188 ? 8.752 -10.275 -21.221 1.00 92.00 188 HIS A CA 1
ATOM 1463 C C . HIS A 1 188 ? 8.617 -9.261 -22.348 1.00 92.00 188 HIS A C 1
ATOM 1465 O O . HIS A 1 188 ? 7.749 -8.387 -22.349 1.00 92.00 188 HIS A O 1
ATOM 1471 N N . GLU A 1 189 ? 9.508 -9.375 -23.329 1.00 91.25 189 GLU A N 1
ATOM 1472 C CA . GLU A 1 189 ? 9.458 -8.532 -24.509 1.00 91.25 189 GLU A CA 1
ATOM 1473 C C . GLU A 1 189 ? 8.251 -8.892 -25.381 1.00 91.25 189 GLU A C 1
ATOM 1475 O O . GLU A 1 189 ? 7.978 -10.062 -25.671 1.00 91.25 189 GLU A O 1
ATOM 1480 N N . SER A 1 190 ? 7.517 -7.866 -25.812 1.00 87.00 190 SER A N 1
ATOM 1481 C CA . SER A 1 190 ? 6.285 -8.071 -26.563 1.00 87.00 190 SER A CA 1
ATOM 1482 C C . SER A 1 190 ? 6.617 -8.648 -27.936 1.00 87.00 190 SER A C 1
ATOM 1484 O O . SER A 1 190 ? 7.422 -8.095 -28.684 1.00 87.00 190 SER A O 1
ATOM 1486 N N . GLY A 1 191 ? 6.014 -9.791 -28.266 1.00 85.75 191 GLY A N 1
ATOM 1487 C CA . GLY A 1 191 ? 6.264 -10.494 -29.526 1.00 85.75 191 GLY A CA 1
ATOM 1488 C C . GLY A 1 191 ? 7.503 -11.398 -29.542 1.00 85.75 191 GLY A C 1
ATOM 1489 O O . GLY A 1 191 ? 7.747 -12.030 -30.568 1.00 85.75 191 GLY A O 1
ATOM 1490 N N . TYR A 1 192 ? 8.236 -11.532 -28.429 1.00 87.12 192 TYR A N 1
ATOM 1491 C CA . TYR A 1 192 ? 9.402 -12.420 -28.322 1.00 87.12 192 TYR A CA 1
ATOM 1492 C C . TYR A 1 192 ? 9.260 -13.377 -27.125 1.00 87.12 192 TYR A C 1
ATOM 1494 O O . TYR A 1 192 ? 9.834 -13.139 -26.059 1.00 87.12 192 TYR A O 1
ATOM 1502 N N . PRO A 1 193 ? 8.494 -14.478 -27.276 1.00 82.81 193 PRO A N 1
ATOM 1503 C CA . PRO A 1 193 ? 8.276 -15.440 -26.199 1.00 82.81 193 PRO A CA 1
ATOM 1504 C C . PRO A 1 193 ? 9.589 -15.951 -25.595 1.00 82.81 193 PRO A C 1
ATOM 1506 O O . PRO A 1 193 ? 10.492 -16.373 -26.316 1.00 82.81 193 PRO A O 1
ATOM 1509 N N . GLY A 1 194 ? 9.678 -15.933 -24.265 1.00 85.81 194 GLY A N 1
ATOM 1510 C CA . GLY A 1 194 ? 10.850 -16.399 -23.517 1.00 85.81 194 GLY A CA 1
ATOM 1511 C C . GLY A 1 194 ? 11.988 -15.382 -23.383 1.00 85.81 194 GLY A C 1
ATOM 1512 O O . GLY A 1 194 ? 12.953 -15.662 -22.675 1.00 85.81 194 GLY A O 1
ATOM 1513 N N . GLN A 1 195 ? 11.890 -14.201 -24.004 1.00 93.44 195 GLN A N 1
ATOM 1514 C CA . GLN A 1 195 ? 12.837 -13.115 -23.766 1.00 93.44 195 GLN A CA 1
ATOM 1515 C C . GLN A 1 195 ? 12.340 -12.220 -22.628 1.00 93.44 195 GLN A C 1
ATOM 1517 O O . GLN A 1 195 ? 11.374 -11.477 -22.791 1.00 93.44 195 GLN A O 1
ATOM 1522 N N . LEU A 1 196 ? 13.028 -12.263 -21.485 1.00 92.94 196 LEU A N 1
ATOM 1523 C CA . LEU A 1 196 ? 12.778 -11.339 -20.381 1.00 92.94 196 LEU A CA 1
ATOM 1524 C C . LEU A 1 196 ? 13.253 -9.927 -20.742 1.00 92.94 196 LEU A C 1
ATOM 1526 O O . LEU A 1 196 ? 14.322 -9.733 -21.324 1.00 92.94 196 LEU A O 1
ATOM 1530 N N . ARG A 1 197 ? 12.477 -8.933 -20.325 1.00 91.75 197 ARG A N 1
ATOM 1531 C CA . ARG A 1 197 ? 12.915 -7.542 -20.213 1.00 91.75 197 ARG A CA 1
ATOM 1532 C C . ARG A 1 197 ? 13.874 -7.392 -19.019 1.00 91.75 197 ARG A C 1
ATOM 1534 O O . ARG A 1 197 ? 13.986 -8.312 -18.195 1.00 91.75 197 ARG A O 1
ATOM 1541 N N . PRO A 1 198 ? 14.573 -6.247 -18.882 1.00 91.44 198 PRO A N 1
ATOM 1542 C CA . PRO A 1 198 ? 15.503 -6.045 -17.771 1.00 91.44 198 PRO A CA 1
ATOM 1543 C C . PRO A 1 198 ? 14.845 -6.293 -16.407 1.00 91.44 198 PRO A C 1
ATOM 1545 O O . PRO A 1 198 ? 15.379 -7.019 -15.570 1.00 91.44 198 PRO A O 1
ATOM 1548 N N . ASN A 1 199 ? 13.632 -5.793 -16.213 1.00 88.56 199 ASN A N 1
ATOM 1549 C CA . ASN A 1 199 ? 12.857 -6.033 -15.010 1.00 88.56 199 ASN A CA 1
ATOM 1550 C C . ASN A 1 199 ? 12.456 -7.493 -14.772 1.00 88.56 199 ASN A C 1
ATOM 1552 O O . ASN A 1 199 ? 12.572 -7.977 -13.648 1.00 88.56 199 ASN A O 1
ATOM 1556 N N . GLY A 1 200 ? 12.060 -8.218 -15.820 1.00 91.44 200 GLY A N 1
ATOM 1557 C CA . GLY A 1 200 ? 11.811 -9.657 -15.725 1.00 91.44 200 GLY A CA 1
ATOM 1558 C C . GLY A 1 200 ? 13.051 -10.427 -15.266 1.00 91.44 200 GLY A C 1
ATOM 1559 O O . GLY A 1 200 ? 12.954 -11.341 -14.449 1.00 91.44 200 GLY A O 1
ATOM 1560 N N . THR A 1 201 ? 14.237 -10.002 -15.714 1.00 92.75 201 THR A N 1
ATOM 1561 C CA . THR A 1 201 ? 15.516 -10.576 -15.261 1.00 92.75 201 THR A CA 1
ATOM 1562 C C . THR A 1 201 ? 15.751 -10.326 -13.769 1.00 92.75 201 THR A C 1
ATOM 1564 O O . THR A 1 201 ? 16.200 -11.228 -13.061 1.00 92.75 201 THR A O 1
ATOM 1567 N N . ALA A 1 202 ? 15.418 -9.131 -13.269 1.00 90.56 202 ALA A N 1
ATOM 1568 C CA . ALA A 1 202 ? 15.554 -8.798 -11.851 1.00 90.56 202 ALA A CA 1
ATOM 1569 C C . ALA A 1 202 ? 14.626 -9.649 -10.963 1.00 90.56 202 ALA A C 1
ATOM 1571 O O . ALA A 1 202 ? 15.085 -10.221 -9.973 1.00 90.56 202 ALA A O 1
ATOM 1572 N N . PHE A 1 203 ? 13.358 -9.815 -11.353 1.00 91.00 203 PHE A N 1
ATOM 1573 C CA . PHE A 1 203 ? 12.427 -10.709 -10.657 1.00 91.00 203 PHE A CA 1
ATOM 1574 C C . PHE A 1 203 ? 12.899 -12.169 -10.658 1.00 91.00 203 PHE A C 1
ATOM 1576 O O . PHE A 1 203 ? 12.911 -12.813 -9.609 1.00 91.00 203 PHE A O 1
ATOM 1583 N N . ALA A 1 204 ? 13.335 -12.690 -11.811 1.00 90.94 204 ALA A N 1
ATOM 1584 C CA . ALA A 1 204 ? 13.844 -14.058 -11.916 1.00 90.94 204 ALA A CA 1
ATOM 1585 C C . ALA A 1 204 ? 15.067 -14.295 -11.009 1.00 90.94 204 ALA A C 1
ATOM 1587 O O . ALA A 1 204 ? 15.180 -15.341 -10.365 1.00 90.94 204 ALA A O 1
ATOM 1588 N N . GLY A 1 205 ? 15.961 -13.305 -10.917 1.00 89.69 205 GLY A N 1
ATOM 1589 C CA . GLY A 1 205 ? 17.116 -13.348 -10.022 1.00 89.69 205 GLY A CA 1
ATOM 1590 C C . GLY A 1 205 ? 16.732 -13.384 -8.540 1.00 89.69 205 GLY A C 1
ATOM 1591 O O . GLY A 1 205 ? 17.358 -14.109 -7.771 1.00 89.69 205 GLY A O 1
ATOM 1592 N N . ALA A 1 206 ? 15.694 -12.649 -8.136 1.00 85.88 206 ALA A N 1
ATOM 1593 C CA . ALA A 1 206 ? 15.215 -12.638 -6.753 1.00 85.88 206 ALA A CA 1
ATOM 1594 C C . ALA A 1 206 ? 14.565 -13.966 -6.330 1.00 85.88 206 ALA A C 1
ATOM 1596 O O . ALA A 1 206 ? 14.753 -14.393 -5.198 1.00 85.88 206 ALA A O 1
ATOM 1597 N N . LEU A 1 207 ? 13.861 -14.643 -7.244 1.00 81.88 207 LEU A N 1
ATOM 1598 C CA . LEU A 1 207 ? 13.228 -15.947 -6.990 1.00 81.88 207 LEU A CA 1
ATOM 1599 C C . LEU A 1 207 ? 14.222 -17.112 -6.861 1.00 81.88 207 LEU A C 1
ATOM 1601 O O . LEU A 1 207 ? 13.838 -18.204 -6.453 1.00 81.88 207 LEU A O 1
ATOM 1605 N N . SER A 1 208 ? 15.477 -16.905 -7.261 1.00 75.00 208 SER A N 1
ATOM 1606 C CA . SER A 1 208 ? 16.515 -17.944 -7.269 1.00 75.00 208 SER A CA 1
ATOM 1607 C C . SER A 1 208 ? 17.369 -17.970 -5.991 1.00 75.00 208 SER A C 1
ATOM 1609 O O . SER A 1 208 ? 18.345 -18.720 -5.939 1.00 75.00 208 SER A O 1
ATOM 1611 N N . LYS A 1 209 ? 17.047 -17.127 -5.003 1.00 62.34 209 LYS A N 1
ATOM 1612 C CA . LYS A 1 209 ? 17.719 -17.038 -3.698 1.00 62.34 209 LYS A CA 1
ATOM 1613 C C . LYS A 1 209 ? 16.996 -17.885 -2.655 1.00 62.34 209 LYS A C 1
ATOM 1615 O O . LYS A 1 209 ? 17.712 -18.469 -1.812 1.00 62.34 209 LYS A O 1
#

pLDDT: mean 90.47, std 9.14, range [51.5, 98.56]

Secondary structure (DSSP, 8-state):
-HHHHHHHHHHHTT---B-S-B-HHHHHHHHHHHHHHHT-HHHHHHHHHHHTTT-HHHHHHHTT--TT-S-GGGGS-HHHHHHHHHHHHHHHTSSSSTTS---SEEEEEEEE---STT-S-HHHHHHHHHHHHHHHHHHSSEEEEEEEEESS--HHHHHHHHHIIIIIS---EEEPPSS--SSPPPSB-TT-TT-B-HHHHHHHHHTT-

Radius of gyration: 17.8 Å; chains: 1; bounding box: 40×47×47 Å

Foldseek 3Di:
DVLQVVLVVCVVVVHAFEDPAQELLLLLLLLLLCCCQPVRQVSSLLLCVQRCVVPVQVSVLQRPPHSPPPCSLVSDDPVSSVSNVVSVVLLQQLADDPRHRPHQEYEYAEEFEQPDPQAADVSNLVSVVSSQCSSCVSHVHHYAYAEYFYQDFDLNNLLVNLCSCCVPSNHHYHYDAQDCDVRTHGQADPPDPPHGGNNVVSVVVSVVD

Sequence (209 aa):
MLLRAAADVANVQKVPVTNGGIDRQPIALATWNDLRRTRGTAVADDFLVAVFDKSPGIRTALTGVSPTDPDPYRYVNDTVARRWRDGEYLLAHYGSDPGDVPITYVNFHWYVSDDTPEGFRDADADALRDVVRFIEETTGKRAVTNEIGQWGRTTAAVTAFLGVLSDELHVPWVIWFDADGDPADGLHESGYPGQLRPNGTAFAGALSK